Protein AF-K7FTN6-F1 (afdb_monomer)

Mean predicted aligned error: 16.97 Å

pLDDT: mean 81.21, std 19.62, range [30.03, 98.0]

Solvent-accessible surface area (backbone atoms only — not comparable to full-atom values): 15792 Å² total; per-residue (Å²): 89,36,35,39,34,26,47,77,87,42,70,38,37,37,36,44,89,92,43,77,47,66,68,69,77,50,84,40,59,47,66,49,99,87,64,50,80,41,73,50,84,81,49,66,83,73,34,46,49,34,36,40,39,33,22,42,83,89,67,49,80,74,47,75,52,79,46,80,47,78,65,68,76,78,68,50,77,52,46,80,50,74,50,76,48,96,59,38,38,40,41,35,38,39,31,65,41,83,64,85,60,52,65,49,50,25,44,81,92,36,76,43,83,75,72,59,64,48,75,56,97,43,31,42,34,37,73,42,75,51,67,74,75,78,67,72,40,50,34,37,34,39,34,35,46,96,80,40,73,40,73,40,76,47,77,47,73,65,80,73,78,51,63,64,54,50,54,51,51,53,51,52,54,51,50,52,53,51,50,54,51,52,51,52,50,51,53,48,53,53,50,49,60,48,48,55,51,48,52,52,57,48,50,54,49,50,54,53,52,52,55,52,50,59,59,57,73,74,61,87,80,87,86,85,85,89,88,85,86,93,85,90,85,90,81,92,83,88,89,87,85,88,82,88,90,92,89,84,89,89,87,89,87,91,86,135

InterPro domains:
  IPR007110 Immunoglobulin-like domain [PS50835] (1-68)
  IPR013098 Immunoglobulin I-set [PF07679] (2-63)
  IPR013783 Immunoglobulin-like fold [G3DSA:2.60.40.10] (1-72)
  IPR013783 Immunoglobulin-like fold [G3DSA:2.60.40.10] (73-160)
  IPR015631 CD2/SLAM family receptor [PTHR12080] (1-209)
  IPR015632 T-cell surface antigen CD2 [PR01870] (29-41)
  IPR015632 T-cell surface antigen CD2 [PR01870] (42-59)
  IPR015632 T-cell surface antigen CD2 [PR01870] (59-73)
  IPR036179 Immunoglobulin-like domain superfamily [SSF48726] (2-73)
  IPR036179 Immunoglobulin-like domain superfamily [SSF48726] (74-160)

Nearest PDB structures (foldseek):
  1hnf-assembly1_A  TM=7.839E-01  e=2.402E-09  Homo sapiens
  6pv9-assembly1_A  TM=4.498E-01  e=1.679E-06  Homo sapiens
  6anp-assembly2_B  TM=3.745E-01  e=9.109E-05  Homo sapiens
  2z93-assembly2_C  TM=3.563E-01  e=2.608E-03  Mus musculus
  3s8w-assembly3_C  TM=4.522E-01  e=2.681E-01  Homo sapiens

Organism: Pelodiscus sinensis (NCBI:txid13735)

Foldseek 3Di:
DKKFKDFPNHTQWIDDPQDIDGPVPPPQWDADSVGDIGGHPDDQVPFGKMKMWDADPVRHTPDIDIDGDGDADDFFAKDWDWDDDQFKIKIKIKGQAPDDKDKFKDWPNHTAPPRDWDDDPRMTMDIDMDGRDDDQIKMKMWIDDPPDIHIDIDGDDDPNPCVVVVVVVCVVVVVVVVVVVVVVVVVVVVVVVVVVVVVVVVVVVVVVVVVVVVVVVPDDDDDDDDDDDDDDDDDDDDDDDDYDDDDDDDDDDDDD

Radius of gyration: 54.04 Å; Cα contacts (8 Å, |Δi|>4): 355; chains: 1; bounding box: 97×50×165 Å

Structure (mmCIF, N/CA/C/O backbone):
data_AF-K7FTN6-F1
#
_entry.id   AF-K7FTN6-F1
#
loop_
_atom_site.group_PDB
_atom_site.id
_atom_site.type_symbol
_atom_site.label_atom_id
_atom_site.label_alt_id
_atom_site.label_comp_id
_atom_site.label_asym_id
_atom_site.label_entity_id
_atom_site.label_seq_id
_atom_site.pdbx_PDB_ins_code
_atom_site.Cartn_x
_atom_site.Cartn_y
_atom_site.Cartn_z
_atom_site.occupancy
_atom_site.B_iso_or_equiv
_atom_site.auth_seq_id
_atom_site.auth_comp_id
_atom_site.auth_asym_id
_atom_site.auth_atom_id
_atom_site.pdbx_PDB_model_num
ATOM 1 N N . ASP A 1 1 ? -13.271 -6.752 39.300 1.00 89.00 1 ASP A N 1
ATOM 2 C CA . ASP A 1 1 ? -13.328 -5.632 38.338 1.00 89.00 1 ASP A CA 1
ATOM 3 C C . ASP A 1 1 ? -14.429 -5.881 37.307 1.00 89.00 1 ASP A C 1
ATOM 5 O O . ASP A 1 1 ? -14.791 -7.030 37.072 1.00 89.00 1 ASP A O 1
ATOM 9 N N . GLU A 1 2 ? -14.999 -4.814 36.749 1.00 96.06 2 GLU A N 1
ATOM 10 C CA . GLU A 1 2 ? -16.005 -4.832 35.674 1.00 96.06 2 GLU A CA 1
ATOM 11 C C . GLU A 1 2 ? -15.449 -4.055 34.474 1.00 96.06 2 GLU A C 1
ATOM 13 O O . GLU A 1 2 ? -14.964 -2.936 34.634 1.00 96.06 2 GLU A O 1
ATOM 18 N N . ILE A 1 3 ? -15.517 -4.631 33.275 1.00 97.56 3 ILE A N 1
ATOM 19 C CA . ILE A 1 3 ? -15.012 -4.027 32.036 1.00 97.56 3 ILE A CA 1
ATOM 20 C C . ILE A 1 3 ? -16.192 -3.794 31.099 1.00 97.56 3 ILE A C 1
ATOM 22 O O . ILE A 1 3 ? -17.007 -4.691 30.891 1.00 97.56 3 ILE A O 1
ATOM 26 N N . ARG A 1 4 ? -16.290 -2.594 30.527 1.00 97.31 4 ARG A N 1
ATOM 27 C CA . ARG A 1 4 ? -17.326 -2.216 29.560 1.00 97.31 4 ARG A CA 1
ATOM 28 C C . ARG A 1 4 ? -16.681 -1.665 28.304 1.00 97.31 4 ARG A C 1
ATOM 30 O O . ARG A 1 4 ? -15.848 -0.766 28.391 1.00 97.31 4 ARG A O 1
ATOM 37 N N . TRP A 1 5 ? -17.109 -2.166 27.154 1.00 97.62 5 TRP A N 1
ATOM 38 C CA . TRP A 1 5 ? -16.790 -1.586 25.857 1.00 97.62 5 TRP A CA 1
ATOM 39 C C . TRP A 1 5 ? -18.003 -0.882 25.275 1.00 97.62 5 TRP A C 1
ATOM 41 O O . TRP A 1 5 ? -19.130 -1.374 25.353 1.00 97.62 5 TRP A O 1
ATOM 51 N N . TYR A 1 6 ? -17.730 0.254 24.653 1.00 96.31 6 TYR A N 1
ATOM 52 C CA . TYR A 1 6 ? -18.691 1.121 24.001 1.00 96.31 6 TYR A CA 1
ATOM 53 C C . TYR A 1 6 ? -18.292 1.317 22.537 1.00 96.31 6 TYR A C 1
ATOM 55 O O . TYR A 1 6 ? -17.097 1.417 22.247 1.00 96.31 6 TYR A O 1
ATOM 63 N N . LYS A 1 7 ? -19.281 1.447 21.652 1.00 94.56 7 LYS A N 1
ATOM 64 C CA . LYS A 1 7 ? -19.145 2.025 20.308 1.00 94.56 7 LYS A CA 1
ATOM 65 C C . LYS A 1 7 ? -20.142 3.172 20.209 1.00 94.56 7 LYS A C 1
ATOM 67 O O . LYS A 1 7 ? -21.300 2.983 20.567 1.00 94.56 7 LYS A O 1
ATOM 72 N N . ASP A 1 8 ? -19.690 4.350 19.789 1.00 90.00 8 ASP A N 1
ATOM 73 C CA . ASP A 1 8 ? -20.546 5.523 19.555 1.00 90.00 8 ASP A CA 1
ATOM 74 C C . ASP A 1 8 ? -21.489 5.825 20.755 1.00 90.00 8 ASP A C 1
ATOM 76 O O . ASP A 1 8 ? -22.678 6.090 20.614 1.00 90.00 8 ASP A O 1
ATOM 80 N N . ASN A 1 9 ? -20.926 5.753 21.973 1.00 89.31 9 ASN A N 1
ATOM 81 C CA . ASN A 1 9 ? -21.575 5.869 23.295 1.00 89.31 9 ASN A CA 1
ATOM 82 C C . ASN A 1 9 ? -22.553 4.749 23.717 1.00 89.31 9 ASN A C 1
ATOM 84 O O . ASN A 1 9 ? -22.941 4.714 24.887 1.00 89.31 9 ASN A O 1
ATOM 88 N N . SER A 1 10 ? -22.895 3.788 22.859 1.00 92.75 10 SER A N 1
ATOM 89 C CA . SER A 1 10 ? -23.668 2.596 23.242 1.00 92.75 10 SER A CA 1
ATOM 90 C C . SER A 1 10 ? -22.765 1.507 23.828 1.00 92.75 10 SER A C 1
ATOM 92 O O . SER A 1 10 ? -21.723 1.201 23.253 1.00 92.75 10 SER A O 1
ATOM 94 N N . VAL A 1 11 ? -23.156 0.885 24.952 1.00 94.88 11 VAL A N 1
ATOM 95 C CA . VAL A 1 11 ? -22.462 -0.311 25.475 1.00 94.88 11 VAL A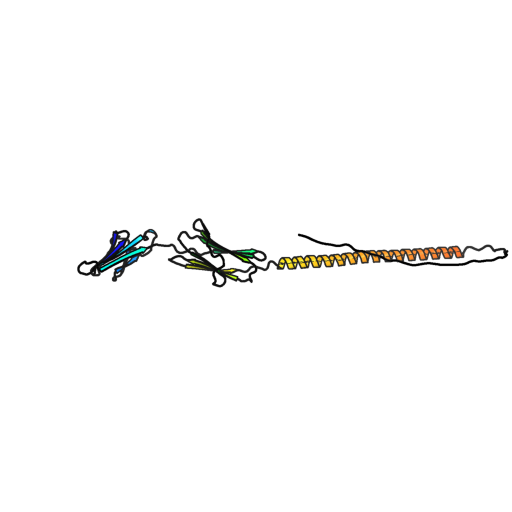 CA 1
ATOM 96 C C . VAL A 1 11 ? -22.659 -1.458 24.488 1.00 94.88 11 VAL A C 1
ATOM 98 O O . VAL A 1 11 ? -23.795 -1.828 24.205 1.00 94.88 11 VAL A O 1
ATOM 101 N N . ILE A 1 12 ? -21.564 -2.046 24.009 1.00 95.31 12 ILE A N 1
ATOM 102 C CA . ILE A 1 12 ? -21.602 -3.195 23.093 1.00 95.31 12 ILE A CA 1
ATOM 103 C C . ILE A 1 12 ? -21.327 -4.519 23.809 1.00 95.31 12 ILE A C 1
ATOM 105 O O . ILE A 1 12 ? -21.976 -5.524 23.526 1.00 95.31 12 ILE A O 1
ATOM 109 N N . MET A 1 13 ? -20.399 -4.512 24.769 1.00 96.00 13 MET A N 1
ATOM 110 C CA . MET A 1 13 ? -19.924 -5.699 25.480 1.00 96.00 13 MET A CA 1
ATOM 111 C C . MET A 1 13 ? -19.585 -5.352 26.930 1.00 96.00 13 MET A C 1
ATOM 113 O O . MET A 1 13 ? -19.079 -4.263 27.216 1.00 96.00 13 MET A O 1
ATOM 117 N N . LYS A 1 14 ? -19.796 -6.302 27.841 1.00 96.44 14 LYS A N 1
ATOM 118 C CA . LYS A 1 14 ? -19.417 -6.198 29.253 1.00 96.44 14 LYS A CA 1
ATOM 119 C C . LYS A 1 14 ? -18.838 -7.512 29.760 1.00 96.44 14 LYS A C 1
ATOM 121 O O . LYS A 1 14 ? -19.375 -8.565 29.444 1.00 96.44 14 LYS A O 1
ATOM 126 N N . LEU A 1 15 ? -17.818 -7.420 30.604 1.00 96.81 15 LEU A N 1
ATOM 127 C CA . LEU A 1 15 ? -17.302 -8.508 31.430 1.00 96.81 15 LEU A CA 1
ATOM 128 C C . LEU A 1 15 ? -17.479 -8.129 32.904 1.00 96.81 15 LEU A C 1
ATOM 130 O O . LEU A 1 15 ? -17.024 -7.065 33.332 1.00 96.81 15 LEU A O 1
ATOM 134 N N . LYS A 1 16 ? -18.135 -8.984 33.689 1.00 95.44 16 LYS A N 1
ATOM 135 C CA . LYS A 1 16 ? -18.262 -8.846 35.147 1.00 95.44 16 LYS A CA 1
ATOM 136 C C . LYS A 1 16 ? -18.284 -10.234 35.770 1.00 95.44 16 LYS A C 1
ATOM 138 O O . LYS A 1 16 ? -19.000 -11.086 35.279 1.00 95.44 16 LYS A O 1
ATOM 143 N N . ASN A 1 17 ? -17.541 -10.450 36.856 1.00 91.50 17 ASN A N 1
ATOM 144 C CA . ASN A 1 17 ? -17.529 -11.727 37.586 1.00 91.50 17 ASN A CA 1
ATOM 145 C C . ASN A 1 17 ? -17.255 -12.957 36.688 1.00 91.50 17 ASN A C 1
ATOM 147 O O . ASN A 1 17 ? -17.821 -14.015 36.921 1.00 91.50 17 ASN A O 1
ATOM 151 N N . ASN A 1 18 ? -16.383 -12.816 35.679 1.00 90.44 18 ASN A N 1
ATOM 152 C CA . ASN A 1 18 ? -16.071 -13.848 34.671 1.00 90.44 18 ASN A CA 1
ATOM 153 C C . ASN A 1 18 ? -17.196 -14.126 33.636 1.00 90.44 18 ASN A C 1
ATOM 155 O O . ASN A 1 18 ? -16.975 -14.885 32.690 1.00 90.44 18 ASN A O 1
ATOM 159 N N . ASP A 1 19 ? -18.351 -13.459 33.759 1.00 94.31 19 ASP A N 1
ATOM 160 C CA . ASP A 1 19 ? -19.469 -13.508 32.811 1.00 94.31 19 ASP A CA 1
ATOM 161 C C . ASP A 1 19 ? -19.349 -12.419 31.737 1.00 94.31 19 ASP A C 1
ATOM 163 O O . ASP A 1 19 ? -19.142 -11.236 32.036 1.00 94.31 19 ASP A O 1
ATOM 167 N N . ILE A 1 20 ? -19.536 -12.813 30.476 1.00 95.38 20 ILE A N 1
ATOM 168 C CA . ILE A 1 20 ? -19.485 -11.929 29.306 1.00 95.38 20 ILE A CA 1
ATOM 169 C C . ILE A 1 20 ? -20.903 -11.705 28.773 1.00 95.38 20 ILE A C 1
ATOM 171 O O . ILE A 1 20 ? -21.619 -12.647 28.451 1.00 95.38 20 ILE A O 1
ATOM 175 N N . THR A 1 21 ? -21.306 -10.443 28.637 1.00 94.56 21 THR A N 1
ATOM 176 C CA . THR A 1 21 ? -22.595 -10.027 28.065 1.00 94.56 21 THR A CA 1
ATOM 177 C C . THR A 1 21 ? -22.371 -9.266 26.758 1.00 94.56 21 THR A C 1
ATOM 179 O O . THR A 1 21 ? -21.713 -8.224 26.761 1.00 94.56 21 THR A O 1
ATOM 182 N N . ASN A 1 22 ? -22.952 -9.752 25.656 1.00 93.19 22 ASN A N 1
ATOM 183 C CA . ASN A 1 22 ? -23.038 -9.041 24.374 1.00 93.19 22 ASN A CA 1
ATOM 184 C C . ASN A 1 22 ? -24.399 -8.334 24.279 1.00 93.19 22 ASN A C 1
ATOM 186 O O . ASN A 1 22 ? -25.441 -8.988 24.236 1.00 93.19 22 ASN A O 1
ATOM 190 N N . TYR A 1 23 ? -24.392 -7.000 24.255 1.00 90.06 23 TYR A N 1
ATOM 191 C CA . TYR A 1 23 ? -25.612 -6.185 24.200 1.00 90.06 23 TYR A CA 1
ATOM 192 C C . TYR A 1 23 ? -26.131 -5.980 22.776 1.00 90.06 23 TYR A C 1
ATOM 194 O O . TYR A 1 23 ? -27.334 -5.822 22.580 1.00 90.06 23 TYR A O 1
ATOM 202 N N . MET A 1 24 ? -25.245 -6.018 21.777 1.00 84.62 24 MET A N 1
ATOM 203 C CA . MET A 1 24 ? -25.612 -5.797 20.375 1.00 84.62 24 MET A CA 1
ATOM 204 C C . MET A 1 24 ? -26.288 -7.011 19.734 1.00 84.62 24 MET A C 1
ATOM 206 O O . MET A 1 24 ? -26.878 -6.874 18.666 1.00 84.62 24 MET A O 1
ATOM 210 N N . LYS A 1 25 ? -26.137 -8.208 20.322 1.00 76.50 25 LYS A N 1
ATOM 211 C CA . LYS A 1 25 ? -26.511 -9.508 19.726 1.00 76.50 25 LYS A CA 1
ATOM 212 C C . LYS A 1 25 ? -25.909 -9.752 18.326 1.00 76.50 25 LYS A C 1
ATOM 214 O O . LYS A 1 25 ? -26.334 -10.657 17.617 1.00 76.50 25 LYS A O 1
ATOM 219 N N . LYS A 1 26 ? -24.896 -8.970 17.934 1.00 74.75 26 LYS A N 1
ATOM 220 C CA . LYS A 1 26 ? -24.122 -9.147 16.700 1.00 74.75 26 LYS A CA 1
ATOM 221 C C . LYS A 1 26 ? -23.036 -10.182 16.988 1.00 74.75 26 LYS A C 1
ATOM 223 O O . LYS A 1 26 ? -22.132 -9.896 17.772 1.00 74.75 26 LYS A O 1
ATOM 228 N N . GLU A 1 27 ? -23.109 -11.346 16.340 1.00 78.31 27 GLU A N 1
ATOM 229 C CA . GLU A 1 27 ? -22.147 -12.458 16.495 1.00 78.31 27 GLU A CA 1
ATOM 230 C C . GLU A 1 27 ? -20.690 -12.054 16.211 1.00 78.31 27 GLU A C 1
ATOM 232 O O . GLU A 1 27 ? -19.757 -12.667 16.722 1.00 78.31 27 GLU A O 1
ATOM 237 N N . ALA A 1 28 ? -20.483 -10.992 15.424 1.00 84.00 28 ALA A N 1
ATOM 238 C CA . ALA A 1 28 ? -19.165 -10.419 15.170 1.00 84.00 28 ALA A CA 1
ATOM 239 C C . ALA A 1 28 ? -18.449 -9.964 16.456 1.00 84.00 28 ALA A C 1
ATOM 241 O O . ALA A 1 28 ? -17.227 -10.094 16.545 1.00 84.00 28 ALA A O 1
ATOM 242 N N . TYR A 1 29 ? -19.183 -9.435 17.444 1.00 90.94 29 TYR A N 1
ATOM 243 C CA . TYR A 1 29 ? -18.597 -8.963 18.698 1.00 90.94 29 TYR A CA 1
ATOM 244 C C . TYR A 1 29 ? -18.408 -10.112 19.688 1.00 90.94 29 TYR A C 1
ATOM 246 O O . TYR A 1 29 ? -19.367 -10.718 20.166 1.00 90.94 29 TYR A O 1
ATOM 254 N N . ASN A 1 30 ? -17.149 -10.350 20.043 1.00 92.12 30 ASN A N 1
ATOM 255 C CA . ASN A 1 30 ? -16.744 -11.272 21.092 1.00 92.12 30 ASN A CA 1
ATOM 256 C C . ASN A 1 30 ? -15.789 -10.566 22.072 1.00 92.12 30 ASN A C 1
ATOM 258 O O . ASN A 1 30 ? -15.323 -9.451 21.829 1.00 92.12 30 ASN A O 1
ATOM 262 N N . MET A 1 31 ? -15.514 -11.193 23.209 1.00 94.31 31 MET A N 1
ATOM 263 C CA . MET A 1 31 ? -14.607 -10.688 24.230 1.00 94.31 31 MET A CA 1
ATOM 264 C C . MET A 1 31 ? -13.856 -11.856 24.858 1.00 94.31 31 MET A C 1
ATOM 266 O O . MET A 1 31 ? -14.447 -12.887 25.157 1.00 94.31 31 MET A O 1
ATOM 270 N N . SER A 1 32 ? -12.555 -11.707 25.075 1.00 94.88 32 SER A N 1
ATOM 271 C CA . SER A 1 32 ? -11.783 -12.681 25.851 1.00 94.88 32 SER A CA 1
ATOM 272 C C . SER A 1 32 ? -11.928 -12.432 27.356 1.00 94.88 32 SER A C 1
ATOM 274 O O . SER A 1 32 ? -12.209 -11.316 27.785 1.00 94.88 32 SER A O 1
ATOM 276 N N . GLN A 1 33 ? -11.663 -13.452 28.180 1.00 94.12 33 GLN A N 1
ATOM 277 C CA . GLN A 1 33 ? -11.759 -13.375 29.652 1.00 94.12 33 GLN A CA 1
ATOM 278 C C . GLN A 1 33 ? -10.862 -12.302 30.313 1.00 94.12 33 GLN A C 1
ATOM 280 O O . GLN A 1 33 ? -11.050 -11.962 31.474 1.00 94.12 33 GLN A O 1
ATOM 285 N N . ASN A 1 34 ? -9.904 -11.720 29.584 1.00 93.56 34 ASN A N 1
ATOM 286 C CA . ASN A 1 34 ? -9.115 -10.564 30.033 1.00 93.56 34 ASN A CA 1
ATOM 287 C C . ASN A 1 34 ? -9.739 -9.193 29.676 1.00 93.56 34 ASN A C 1
ATOM 289 O O . ASN A 1 34 ? -9.118 -8.161 29.921 1.00 93.56 34 ASN A O 1
ATOM 293 N N . GLY A 1 35 ? -10.935 -9.162 29.080 1.00 93.88 35 GLY A N 1
ATOM 294 C CA . GLY A 1 35 ? -11.657 -7.943 28.706 1.00 93.88 35 GLY A CA 1
ATOM 295 C C . GLY A 1 35 ? -11.293 -7.333 27.349 1.00 93.88 35 GLY A C 1
ATOM 296 O O . GLY A 1 35 ? -11.789 -6.249 27.033 1.00 93.88 35 GLY A O 1
ATOM 297 N N . THR A 1 36 ? -10.453 -7.979 26.532 1.00 95.62 36 THR A N 1
ATOM 298 C CA . THR A 1 36 ? -10.153 -7.500 25.171 1.00 95.62 36 THR A CA 1
ATOM 299 C C . THR A 1 36 ? -11.348 -7.726 24.245 1.00 95.62 36 THR A C 1
ATOM 301 O O . THR A 1 36 ? -11.828 -8.851 24.108 1.00 95.62 36 THR A O 1
ATOM 304 N N . LEU A 1 37 ? -11.810 -6.662 23.582 1.00 95.62 37 LEU A N 1
ATOM 305 C CA . LEU A 1 37 ? -12.822 -6.734 22.526 1.00 95.62 37 LEU A CA 1
ATOM 306 C C . LEU A 1 37 ? -12.237 -7.387 21.265 1.00 95.62 37 LEU A C 1
ATOM 308 O O . LEU A 1 37 ? -11.150 -7.026 20.818 1.00 95.62 37 LEU A O 1
ATOM 312 N N . GLN A 1 38 ? -12.989 -8.307 20.670 1.00 94.50 38 GLN A N 1
ATOM 313 C CA . GLN A 1 38 ? -12.679 -8.954 19.400 1.00 94.50 38 GLN A CA 1
ATOM 314 C C . GLN A 1 38 ? -13.832 -8.704 18.424 1.00 94.50 38 GLN A C 1
ATOM 316 O O . GLN A 1 38 ? -14.996 -8.881 18.782 1.00 94.50 38 GLN A O 1
ATOM 321 N N . ILE A 1 39 ? -13.513 -8.305 17.191 1.00 93.75 39 ILE A N 1
ATOM 322 C CA . ILE A 1 39 ? -14.502 -8.073 16.132 1.00 93.75 39 ILE A CA 1
ATOM 323 C C . ILE A 1 39 ? -14.175 -9.016 14.972 1.00 93.75 39 ILE A C 1
ATOM 325 O O . ILE A 1 39 ? -13.161 -8.861 14.294 1.00 93.75 39 ILE A O 1
ATOM 329 N N . HIS A 1 40 ? -15.011 -10.030 14.778 1.00 91.31 40 HIS A N 1
ATOM 330 C CA . HIS A 1 40 ? -14.863 -11.029 13.724 1.00 91.31 40 HIS A CA 1
ATOM 331 C C . HIS A 1 40 ? -15.525 -10.541 12.434 1.00 91.31 40 HIS A C 1
ATOM 333 O O . HIS A 1 40 ? -16.623 -9.997 12.484 1.00 91.31 40 HIS A O 1
ATOM 339 N N . ARG A 1 41 ? -14.894 -10.804 11.278 1.00 90.00 41 ARG A N 1
ATOM 340 C CA . ARG A 1 41 ? -15.398 -10.412 9.944 1.00 90.00 41 ARG A CA 1
ATOM 341 C C . ARG A 1 41 ? -15.718 -8.907 9.861 1.00 90.00 41 ARG A C 1
ATOM 343 O O . ARG A 1 41 ? -16.858 -8.525 9.622 1.00 90.00 41 ARG A O 1
ATOM 350 N N . LEU A 1 42 ? -14.693 -8.081 10.087 1.00 90.88 42 LEU A N 1
ATOM 351 C CA . LEU A 1 42 ? -14.771 -6.617 10.026 1.00 90.88 42 LEU A CA 1
ATOM 352 C C . LEU A 1 42 ? -15.438 -6.124 8.733 1.00 90.88 42 LEU A C 1
ATOM 354 O O . LEU A 1 42 ? -15.047 -6.534 7.639 1.00 90.88 42 LEU A O 1
ATOM 358 N N . VAL A 1 43 ? -16.391 -5.202 8.873 1.00 91.44 43 VAL A N 1
ATOM 359 C CA . VAL A 1 43 ? -17.018 -4.461 7.764 1.00 91.44 43 VAL A CA 1
ATOM 360 C C . VAL A 1 43 ? -16.800 -2.952 7.927 1.00 91.44 43 VAL A C 1
ATOM 362 O O . VAL A 1 43 ? -16.395 -2.495 8.997 1.00 91.44 43 VAL A O 1
ATOM 365 N N . LYS A 1 44 ? -17.045 -2.147 6.881 1.00 90.88 44 LYS A N 1
ATOM 366 C CA . LYS A 1 44 ? -16.790 -0.691 6.918 1.00 90.88 44 LYS A CA 1
ATOM 367 C C . LYS A 1 44 ? -17.537 0.001 8.066 1.00 90.88 44 LYS A C 1
ATOM 369 O O . LYS A 1 44 ? -16.981 0.899 8.698 1.00 90.88 44 LYS A O 1
ATOM 374 N N . GLU A 1 45 ? -18.742 -0.467 8.382 1.00 90.81 45 GLU A N 1
ATOM 375 C CA . GLU A 1 45 ? -19.645 0.039 9.426 1.00 90.81 45 GLU A CA 1
ATOM 376 C C . GLU A 1 45 ? -19.137 -0.230 10.855 1.00 90.81 45 GLU A C 1
ATOM 378 O O . GLU A 1 45 ? -19.603 0.397 11.812 1.00 90.81 45 GLU A O 1
ATOM 383 N N . ASP A 1 46 ? -18.160 -1.132 11.022 1.00 92.06 46 ASP A N 1
ATOM 384 C CA . ASP A 1 46 ? -17.474 -1.328 12.302 1.00 92.06 46 ASP A CA 1
ATOM 385 C C . ASP A 1 46 ? -16.473 -0.202 12.602 1.00 92.06 46 ASP A C 1
ATOM 387 O O . ASP A 1 46 ? -16.030 -0.094 13.747 1.00 92.06 46 ASP A O 1
ATOM 391 N N . SER A 1 47 ? -16.159 0.670 11.634 1.00 93.94 47 SER A N 1
ATOM 392 C CA . SER A 1 47 ? -15.417 1.914 11.884 1.00 93.94 47 SER A CA 1
ATOM 393 C C . SER A 1 47 ? -16.172 2.818 12.870 1.00 93.94 47 SER A C 1
ATOM 395 O O . SER A 1 47 ? -17.405 2.795 12.948 1.00 93.94 47 SER A O 1
ATOM 397 N N . GLY A 1 48 ? -15.442 3.635 13.630 1.00 95.12 48 GLY A N 1
ATOM 398 C CA . GLY A 1 48 ? -16.032 4.589 14.572 1.00 95.12 48 GLY A CA 1
ATOM 399 C C . GLY A 1 48 ? -15.243 4.757 15.864 1.00 95.12 48 GLY A C 1
ATOM 400 O O . GLY A 1 48 ? -14.083 4.347 15.976 1.00 95.12 48 GLY A O 1
ATOM 401 N N . ASN A 1 49 ? -15.887 5.380 16.851 1.00 97.12 49 ASN A N 1
ATOM 402 C CA . ASN A 1 49 ? -15.271 5.676 18.137 1.00 97.12 49 ASN A CA 1
ATOM 403 C C . ASN A 1 49 ? -15.599 4.576 19.146 1.00 97.12 49 ASN A C 1
ATOM 405 O O . ASN A 1 49 ? -16.752 4.400 19.546 1.00 97.12 49 ASN A O 1
ATOM 409 N N . TYR A 1 50 ? -14.566 3.862 19.584 1.00 97.44 50 TYR A N 1
ATOM 410 C CA . TYR A 1 50 ? -14.658 2.853 20.629 1.00 97.44 50 TYR A CA 1
ATOM 411 C C . TYR A 1 50 ? -14.089 3.385 21.936 1.00 97.44 50 TYR A C 1
ATOM 413 O O . TYR A 1 50 ? -13.107 4.128 21.957 1.00 97.44 50 TYR A O 1
ATOM 421 N N . LYS A 1 51 ? -14.674 2.954 23.048 1.00 97.88 51 LYS A N 1
ATOM 422 C CA . LYS A 1 51 ? -14.205 3.307 24.386 1.00 97.88 51 LYS A CA 1
ATOM 423 C C . LYS A 1 51 ? -14.258 2.095 25.296 1.00 97.88 51 LYS A C 1
ATOM 425 O O . LYS A 1 51 ? -15.259 1.386 25.305 1.00 97.88 51 LYS A O 1
ATOM 430 N N . VAL A 1 52 ? -13.210 1.883 26.082 1.00 97.81 52 VAL A N 1
ATOM 431 C CA . VAL A 1 52 ? -13.208 0.916 27.184 1.00 97.81 52 VAL A CA 1
ATOM 432 C C . VAL A 1 52 ? -13.204 1.660 28.512 1.00 97.81 52 VAL A C 1
ATOM 434 O O . VAL A 1 52 ? -12.483 2.643 28.675 1.00 97.81 52 VAL A O 1
ATOM 437 N N . GLN A 1 53 ? -14.003 1.182 29.459 1.00 97.81 53 GLN A N 1
ATOM 438 C CA . GLN A 1 53 ? -14.000 1.617 30.852 1.00 97.81 53 GLN A CA 1
ATOM 439 C C . GLN A 1 53 ? -13.812 0.395 31.752 1.00 97.81 53 GLN A C 1
ATOM 441 O O . GLN A 1 53 ? -14.486 -0.622 31.577 1.00 97.81 53 GLN A O 1
ATOM 446 N N . VAL A 1 54 ? -12.899 0.498 32.715 1.00 97.44 54 VAL A N 1
ATOM 447 C CA . VAL A 1 54 ? -12.608 -0.539 33.711 1.00 97.44 54 VAL A CA 1
ATOM 448 C C . VAL A 1 54 ? -12.920 0.009 35.094 1.00 97.44 54 VAL A C 1
ATOM 450 O O . VAL A 1 54 ? -12.394 1.050 35.486 1.00 97.44 54 VAL A O 1
ATOM 453 N N . TYR A 1 55 ? -13.744 -0.714 35.839 1.00 97.12 55 TYR A N 1
ATOM 454 C CA . TYR A 1 55 ? -14.178 -0.390 37.192 1.00 97.12 55 TYR A CA 1
ATOM 455 C C . TYR A 1 55 ? -13.623 -1.415 38.185 1.00 97.12 55 TYR A C 1
ATOM 457 O O . TYR A 1 55 ? -13.563 -2.607 37.877 1.00 97.12 55 TYR A O 1
ATOM 465 N N . ASN A 1 56 ? -13.232 -0.973 39.380 1.00 94.88 56 ASN A N 1
ATOM 466 C CA . ASN A 1 56 ? -12.832 -1.882 40.456 1.00 94.88 56 ASN A CA 1
ATOM 467 C C . ASN A 1 56 ? -14.054 -2.595 41.081 1.00 94.88 56 ASN A C 1
ATOM 469 O O . ASN A 1 56 ? -15.199 -2.381 40.676 1.00 94.88 56 ASN A O 1
ATOM 473 N N . VAL A 1 57 ? -13.820 -3.459 42.072 1.00 93.19 57 VAL A N 1
ATOM 474 C CA . VAL A 1 57 ? -14.890 -4.181 42.793 1.00 93.19 57 VAL A CA 1
ATOM 475 C C . VAL A 1 57 ? -15.858 -3.267 43.561 1.00 93.19 57 VAL A C 1
ATOM 477 O O . VAL A 1 57 ? -17.020 -3.627 43.713 1.00 93.19 57 VAL A O 1
ATOM 480 N N . GLU A 1 58 ? -15.424 -2.070 43.963 1.00 94.94 58 GLU A N 1
ATOM 481 C CA . GLU A 1 58 ? -16.259 -1.039 44.608 1.00 94.94 58 GLU A CA 1
ATOM 482 C C . GLU A 1 58 ? -17.119 -0.247 43.598 1.00 94.94 58 GLU A C 1
ATOM 484 O O . GLU A 1 58 ? -17.905 0.612 43.986 1.00 94.94 58 GLU A O 1
ATOM 489 N N . GLY A 1 59 ? -16.961 -0.490 42.290 1.00 93.88 59 GLY A N 1
ATOM 490 C CA . GLY A 1 59 ? -17.646 0.253 41.228 1.00 93.88 59 GLY A CA 1
ATOM 491 C C . GLY A 1 59 ? -16.995 1.591 40.852 1.00 93.88 59 GLY A C 1
ATOM 492 O O . GLY A 1 59 ? -17.552 2.330 40.040 1.00 93.88 59 GLY A O 1
ATOM 493 N N . LYS A 1 60 ? -15.807 1.908 41.380 1.00 97.19 60 LYS A N 1
ATOM 494 C CA . LYS A 1 60 ? -15.034 3.109 41.031 1.00 97.19 60 LYS A CA 1
ATOM 495 C C . LYS A 1 60 ? -14.309 2.920 39.697 1.00 97.19 60 LYS A C 1
ATOM 497 O O . LYS A 1 60 ? -13.659 1.898 39.474 1.00 97.19 60 LYS A O 1
ATOM 502 N N . LEU A 1 61 ? -14.384 3.921 38.816 1.00 97.62 61 LEU A N 1
ATOM 503 C CA . LEU A 1 61 ? -13.650 3.930 37.547 1.00 97.62 61 LEU A CA 1
ATOM 504 C C . LEU A 1 61 ? -12.134 3.948 37.816 1.00 97.62 61 LEU A C 1
ATOM 506 O O . LEU A 1 61 ? -11.624 4.836 38.497 1.00 97.62 61 LEU A O 1
ATOM 510 N N . LYS A 1 62 ? -11.430 2.954 37.273 1.00 96.94 62 LYS A N 1
ATOM 511 C CA . LYS A 1 62 ? -9.985 2.724 37.413 1.00 96.94 62 LYS A CA 1
ATOM 512 C C . LYS A 1 62 ? -9.217 3.111 36.150 1.00 96.94 62 LYS A C 1
ATOM 514 O O . LYS A 1 62 ? -8.081 3.562 36.243 1.00 96.94 62 LYS A O 1
ATOM 519 N N . MET A 1 63 ? -9.821 2.929 34.975 1.00 96.38 63 MET A N 1
ATOM 520 C CA . MET A 1 63 ? -9.238 3.303 33.685 1.00 96.38 63 MET A CA 1
ATOM 521 C C . MET A 1 63 ? -10.340 3.583 32.660 1.00 96.38 63 MET A C 1
ATOM 523 O O . MET A 1 63 ? -11.339 2.869 32.611 1.00 96.38 63 MET A O 1
ATOM 527 N N . GLU A 1 64 ? -10.126 4.594 31.823 1.00 97.44 64 GLU A N 1
ATOM 528 C CA . GLU A 1 64 ? -10.855 4.813 30.576 1.00 97.44 64 GLU A CA 1
ATOM 529 C C . GLU A 1 64 ? -9.838 4.951 29.435 1.00 97.44 64 GLU A C 1
ATOM 531 O O 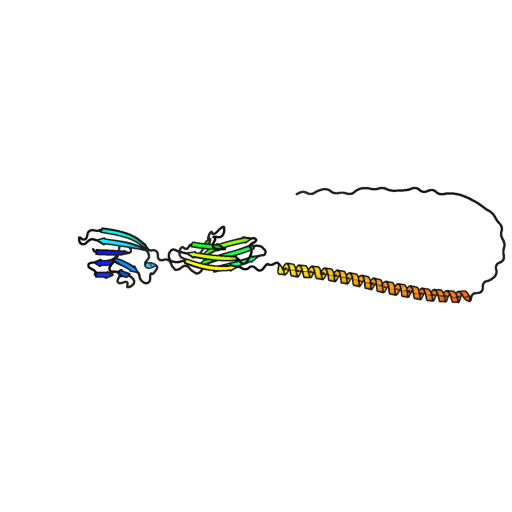. GLU A 1 64 ? -8.798 5.592 29.606 1.00 97.44 64 GLU A O 1
ATOM 536 N N . LYS A 1 65 ? -10.124 4.364 28.268 1.00 97.81 65 LYS A N 1
ATOM 537 C CA . LYS A 1 65 ? -9.326 4.580 27.055 1.00 97.81 65 LYS A CA 1
ATOM 538 C C . LYS A 1 65 ? -10.207 4.629 25.813 1.00 97.81 65 LYS A C 1
ATOM 540 O O . LYS A 1 65 ? -11.078 3.782 25.624 1.00 97.81 65 LYS A O 1
ATOM 545 N N . ASN A 1 66 ? -9.944 5.620 24.969 1.00 97.44 66 ASN A N 1
ATOM 546 C CA . ASN A 1 66 ? -10.640 5.857 23.709 1.00 97.44 66 ASN A CA 1
ATOM 547 C C . ASN A 1 66 ? -9.788 5.358 22.530 1.00 97.44 66 ASN A C 1
ATOM 549 O O . ASN A 1 66 ? -8.559 5.442 22.564 1.00 97.44 66 ASN A O 1
ATOM 553 N N . PHE A 1 67 ? -10.450 4.849 21.495 1.00 96.56 67 PHE A N 1
ATOM 554 C CA . PHE A 1 67 ? -9.859 4.329 20.266 1.00 96.56 67 PHE A CA 1
ATOM 555 C C . PHE A 1 67 ? -10.683 4.817 19.073 1.00 96.56 67 PHE A C 1
ATOM 557 O O . PHE A 1 67 ? -11.912 4.800 19.118 1.00 96.56 67 PHE A O 1
ATOM 564 N N . HIS A 1 68 ? -10.016 5.199 17.989 1.00 95.62 68 HIS A N 1
ATOM 565 C CA . HIS A 1 68 ? -10.667 5.501 16.720 1.00 95.62 68 HIS A CA 1
ATOM 566 C C . HIS A 1 68 ? -10.317 4.393 15.725 1.00 95.62 68 HIS A C 1
ATOM 568 O O . HIS A 1 68 ? -9.154 4.251 15.346 1.00 95.62 68 HIS A O 1
ATOM 574 N N . LEU A 1 69 ? -11.300 3.565 15.367 1.00 94.62 69 LEU A N 1
ATOM 575 C CA . LEU A 1 69 ? -11.116 2.435 14.460 1.00 94.62 69 LEU A CA 1
ATOM 576 C C . LEU A 1 69 ? -11.524 2.850 13.044 1.00 94.62 69 LEU A C 1
ATOM 578 O O . LEU A 1 69 ? -12.652 3.294 12.836 1.00 94.62 69 LEU A O 1
ATOM 582 N N . ILE A 1 70 ? -10.621 2.675 12.079 1.00 93.19 70 ILE A N 1
ATOM 583 C CA . ILE A 1 70 ? -10.867 2.921 10.653 1.00 93.19 70 ILE A CA 1
ATOM 584 C C . ILE A 1 70 ? -10.614 1.615 9.903 1.00 93.19 70 ILE A C 1
ATOM 586 O O . ILE A 1 70 ? -9.507 1.080 9.956 1.00 93.19 70 ILE A O 1
ATOM 590 N N . ILE A 1 71 ? -11.626 1.109 9.197 1.00 92.50 71 ILE A N 1
ATOM 591 C CA . ILE A 1 71 ? -11.513 -0.113 8.393 1.00 92.50 71 ILE A CA 1
ATOM 592 C C . ILE A 1 71 ? -11.135 0.244 6.953 1.00 92.50 71 ILE A C 1
ATOM 594 O O . ILE A 1 71 ? -11.919 0.840 6.211 1.00 92.50 71 ILE A O 1
ATOM 598 N N . GLN A 1 72 ? -9.921 -0.134 6.557 1.00 92.50 72 GLN A N 1
ATOM 599 C CA . GLN A 1 72 ? -9.400 0.035 5.199 1.00 92.50 72 GLN A CA 1
ATOM 600 C C . GLN A 1 72 ? -9.513 -1.279 4.421 1.00 92.50 72 GLN A C 1
ATOM 602 O O . GLN A 1 72 ? -9.310 -2.357 4.977 1.00 92.50 72 GLN A O 1
ATOM 607 N N . ASP A 1 73 ? -9.825 -1.181 3.134 1.00 91.25 73 ASP A N 1
ATOM 608 C CA . ASP A 1 73 ? -9.804 -2.313 2.215 1.00 91.25 73 ASP A CA 1
ATOM 609 C C . ASP A 1 73 ? -8.354 -2.664 1.877 1.00 91.25 73 ASP A C 1
ATOM 611 O O . ASP A 1 73 ? -7.482 -1.792 1.817 1.00 91.25 73 ASP A O 1
ATOM 615 N N . HIS A 1 74 ? -8.097 -3.941 1.605 1.00 93.06 74 HIS A N 1
ATOM 616 C CA . HIS A 1 74 ? -6.797 -4.385 1.112 1.00 93.06 74 HIS A CA 1
ATOM 617 C C . HIS A 1 74 ? -6.384 -3.605 -0.140 1.00 93.06 74 HIS A C 1
ATOM 619 O O . HIS A 1 74 ? -7.187 -3.425 -1.060 1.00 93.06 74 HIS A O 1
ATOM 625 N N . VAL A 1 75 ? -5.118 -3.194 -0.224 1.00 95.56 75 VAL A N 1
ATOM 626 C CA . VAL A 1 75 ? -4.617 -2.474 -1.394 1.00 95.56 75 VAL A CA 1
ATOM 627 C C . VAL A 1 75 ? -4.741 -3.332 -2.651 1.00 95.56 75 VAL A C 1
ATOM 629 O O . VAL A 1 75 ? -4.477 -4.538 -2.642 1.00 95.56 75 VAL A O 1
ATOM 632 N N . SER A 1 76 ? -5.128 -2.736 -3.770 1.00 96.06 76 SER A N 1
ATOM 633 C CA . SER A 1 76 ? -5.108 -3.411 -5.066 1.00 96.06 76 SER A CA 1
ATOM 634 C C . SER A 1 76 ? -3.669 -3.719 -5.493 1.00 96.06 76 SER A C 1
ATOM 636 O O . SER A 1 76 ? -2.721 -3.019 -5.135 1.00 96.06 76 SER A O 1
ATOM 638 N N . LYS A 1 77 ? -3.479 -4.777 -6.290 1.00 96.25 77 LYS A N 1
ATOM 639 C CA . LYS A 1 77 ? -2.158 -5.094 -6.853 1.00 96.25 77 LYS A CA 1
ATOM 640 C C . LYS A 1 77 ? -1.775 -4.009 -7.880 1.00 96.25 77 LYS A C 1
ATOM 642 O O . LYS A 1 77 ? -2.538 -3.821 -8.830 1.00 96.25 77 LYS A O 1
ATOM 647 N N . PRO A 1 78 ? -0.630 -3.312 -7.737 1.00 97.50 78 PRO A N 1
ATOM 648 C CA . PRO A 1 78 ? -0.198 -2.325 -8.723 1.00 97.50 78 PRO A CA 1
ATOM 649 C C . PRO A 1 78 ? 0.136 -2.964 -10.073 1.00 97.50 78 PRO A C 1
ATOM 651 O O . PRO A 1 78 ? 0.497 -4.139 -10.160 1.00 97.50 78 PRO A O 1
ATOM 654 N N . LYS A 1 79 ? 0.077 -2.158 -11.132 1.00 97.75 79 LYS A N 1
ATOM 655 C CA . LYS A 1 79 ? 0.506 -2.517 -12.484 1.00 97.75 79 LYS A CA 1
ATOM 656 C C . LYS A 1 79 ? 1.680 -1.636 -12.896 1.00 97.75 79 LYS A C 1
ATOM 658 O O . LYS A 1 79 ? 1.562 -0.413 -12.889 1.00 97.75 79 LYS A O 1
ATOM 663 N N . ILE A 1 80 ? 2.783 -2.264 -13.301 1.00 97.75 80 ILE A N 1
ATOM 664 C CA . ILE A 1 80 ? 3.891 -1.588 -13.983 1.00 97.75 80 ILE A CA 1
ATOM 665 C C . ILE A 1 80 ? 3.677 -1.730 -15.493 1.00 97.75 80 ILE A C 1
ATOM 667 O O . ILE A 1 80 ? 3.432 -2.828 -15.991 1.00 97.75 80 ILE A O 1
ATOM 671 N N . THR A 1 81 ? 3.774 -0.626 -16.226 1.00 97.12 81 THR A N 1
ATOM 672 C CA . THR A 1 81 ? 3.869 -0.603 -17.691 1.00 97.12 81 THR A CA 1
ATOM 673 C C . THR A 1 81 ? 5.060 0.251 -18.107 1.00 97.12 81 THR A C 1
ATOM 675 O O . THR A 1 81 ? 5.522 1.110 -17.355 1.00 97.12 81 THR A O 1
ATOM 678 N N . TRP A 1 82 ? 5.601 0.003 -19.297 1.00 94.56 82 TRP A N 1
ATOM 679 C CA . TRP A 1 82 ? 6.740 0.762 -19.798 1.00 94.56 82 TRP A CA 1
ATOM 680 C C . TRP A 1 82 ? 6.685 0.940 -21.309 1.00 94.56 82 TRP A C 1
ATOM 682 O O . TRP A 1 82 ? 6.119 0.115 -22.024 1.00 94.56 82 TRP A O 1
ATOM 692 N N . THR A 1 83 ? 7.309 2.011 -21.792 1.00 92.62 83 THR A N 1
ATOM 693 C CA . THR A 1 83 ? 7.588 2.212 -23.214 1.00 92.62 83 THR A CA 1
ATOM 694 C C . THR A 1 83 ? 9.064 2.532 -23.418 1.00 92.62 83 THR A C 1
ATOM 696 O O . THR A 1 83 ? 9.655 3.349 -22.705 1.00 92.62 83 THR A O 1
ATOM 699 N N . CYS A 1 84 ? 9.663 1.856 -24.397 1.00 89.38 84 CYS A N 1
ATOM 700 C CA . CYS A 1 84 ? 11.037 2.070 -24.831 1.00 89.38 84 CYS A CA 1
ATOM 701 C C . CYS A 1 84 ? 11.045 2.987 -26.061 1.00 89.38 84 CYS A C 1
ATOM 703 O O . CYS A 1 84 ? 10.356 2.709 -27.039 1.00 89.38 84 CYS A O 1
ATOM 705 N N . SER A 1 85 ? 11.873 4.028 -26.033 1.00 83.56 85 SER A N 1
ATOM 706 C CA . SER A 1 85 ? 12.197 4.886 -27.180 1.00 83.56 85 SER A CA 1
ATOM 707 C C . SER A 1 85 ? 13.717 5.069 -27.250 1.00 83.56 85 SER A C 1
ATOM 709 O O . SER A 1 85 ? 14.387 4.900 -26.235 1.00 83.56 85 SER A O 1
ATOM 711 N N . LYS A 1 86 ? 14.270 5.436 -28.422 1.00 76.69 86 LYS A N 1
ATOM 712 C CA . LYS A 1 86 ? 15.715 5.354 -28.770 1.00 76.69 86 LYS A CA 1
ATOM 713 C C . LYS A 1 86 ? 16.724 5.511 -27.614 1.00 76.69 86 LYS A C 1
ATOM 715 O O . LYS A 1 86 ? 17.627 4.694 -27.501 1.00 76.69 86 LYS A O 1
ATOM 720 N N . LYS A 1 87 ? 16.600 6.556 -26.785 1.00 77.00 87 LYS A N 1
ATOM 721 C CA . LYS A 1 87 ? 17.476 6.812 -25.618 1.00 77.00 87 LYS A CA 1
ATOM 722 C C . LYS A 1 87 ? 16.715 7.044 -24.307 1.00 77.00 87 LYS A C 1
ATOM 724 O O . LYS A 1 87 ? 17.287 7.551 -23.344 1.00 77.00 87 LYS A O 1
ATOM 729 N N . THR A 1 88 ? 15.417 6.751 -24.269 1.00 87.06 88 THR A N 1
ATOM 730 C CA . THR A 1 88 ? 14.526 7.151 -23.172 1.00 87.06 88 THR A CA 1
ATOM 731 C C . THR A 1 88 ? 13.520 6.060 -22.852 1.00 87.06 88 THR A C 1
ATOM 733 O O . THR A 1 88 ? 12.845 5.566 -23.755 1.00 87.06 88 THR A O 1
ATOM 736 N N . VAL A 1 89 ? 13.350 5.755 -21.571 1.00 90.00 89 VAL A N 1
ATOM 737 C CA . VAL A 1 89 ? 12.335 4.806 -21.106 1.00 90.00 89 VAL A CA 1
ATOM 738 C C . VAL A 1 89 ? 11.387 5.513 -20.164 1.00 90.00 89 VAL A C 1
ATOM 740 O O . VAL A 1 89 ? 11.820 6.163 -19.210 1.00 90.00 89 VAL A O 1
ATOM 743 N N . LYS A 1 90 ? 10.093 5.384 -20.452 1.00 93.25 90 LYS A N 1
ATOM 744 C CA . LYS A 1 90 ? 9.019 5.828 -19.572 1.00 93.25 90 LYS A CA 1
ATOM 745 C C . LYS A 1 90 ? 8.479 4.608 -18.843 1.00 93.25 90 LYS A C 1
ATOM 747 O O . LYS A 1 90 ? 7.947 3.703 -19.478 1.00 93.25 90 LYS A O 1
ATOM 752 N N . VAL A 1 91 ? 8.618 4.595 -17.525 1.00 95.25 91 VAL A N 1
ATOM 753 C CA . VAL A 1 91 ? 8.024 3.607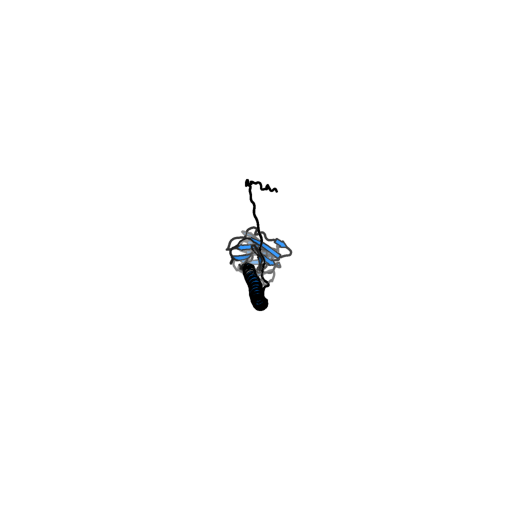 -16.624 1.00 95.25 91 VAL A CA 1
ATOM 754 C C . VAL A 1 91 ? 6.825 4.256 -15.952 1.00 95.25 91 VAL A C 1
ATOM 756 O O . VAL A 1 91 ? 6.898 5.385 -15.468 1.00 95.25 91 VAL A O 1
ATOM 759 N N . ILE A 1 92 ? 5.707 3.549 -15.935 1.00 96.50 92 ILE A N 1
ATOM 760 C CA . ILE A 1 92 ? 4.481 3.960 -15.268 1.00 96.50 92 ILE A CA 1
ATOM 761 C C . ILE A 1 92 ? 4.168 2.883 -14.241 1.00 96.50 92 ILE A C 1
ATOM 763 O O . ILE A 1 92 ? 4.108 1.705 -14.588 1.00 96.50 92 ILE A O 1
ATOM 767 N N . CYS A 1 93 ? 3.934 3.282 -12.996 1.00 97.62 93 CYS A N 1
ATOM 768 C CA . CYS A 1 93 ? 3.189 2.442 -12.074 1.00 97.62 93 CYS A CA 1
ATOM 769 C C . CYS A 1 93 ? 1.833 3.067 -11.778 1.00 97.62 93 CYS A C 1
ATOM 771 O O . CYS A 1 93 ? 1.743 4.266 -11.515 1.00 97.62 93 CYS A O 1
ATOM 773 N N . GLU A 1 94 ? 0.789 2.249 -11.795 1.00 97.00 94 GLU A N 1
ATOM 774 C CA . GLU A 1 94 ? -0.564 2.661 -11.452 1.00 97.00 94 GLU A CA 1
ATOM 775 C C . GLU A 1 94 ? -1.316 1.602 -10.644 1.00 97.00 94 GLU A C 1
ATOM 777 O O . GLU A 1 94 ? -1.087 0.400 -10.785 1.00 97.00 94 GLU A O 1
ATOM 782 N N . VAL A 1 95 ? -2.238 2.062 -9.802 1.00 97.06 95 VAL A N 1
ATOM 783 C CA . VAL A 1 95 ? -3.159 1.226 -9.030 1.00 97.06 95 VAL A CA 1
ATOM 784 C C . VAL A 1 95 ? -4.500 1.946 -8.887 1.00 97.06 95 VAL A C 1
ATOM 786 O O . VAL A 1 95 ? -4.538 3.163 -8.706 1.00 97.06 95 VAL A O 1
ATOM 789 N N . ASN A 1 96 ? -5.601 1.199 -8.958 1.00 94.81 96 ASN A N 1
ATOM 790 C CA . ASN A 1 96 ? -6.915 1.711 -8.582 1.00 94.81 96 ASN A CA 1
ATOM 791 C C . ASN A 1 96 ? -7.110 1.444 -7.083 1.00 94.81 96 ASN A C 1
ATOM 793 O O . ASN A 1 96 ? -7.148 0.285 -6.670 1.00 94.81 96 ASN A O 1
ATOM 797 N N . GLN A 1 97 ? -7.207 2.505 -6.286 1.00 91.69 97 GLN A N 1
ATOM 798 C CA . GLN A 1 97 ? -7.443 2.451 -4.849 1.00 91.69 97 GLN A CA 1
ATOM 799 C C . GLN A 1 97 ? -8.414 3.567 -4.444 1.00 91.69 97 GLN A C 1
ATOM 801 O O . GLN A 1 97 ? -8.163 4.746 -4.691 1.00 91.69 97 GLN A O 1
ATOM 806 N N . THR A 1 98 ? -9.519 3.175 -3.816 1.00 82.50 98 THR A N 1
ATOM 807 C CA . THR A 1 98 ? -10.526 4.068 -3.225 1.00 82.50 98 THR A CA 1
ATOM 808 C C . THR A 1 98 ? -10.041 4.653 -1.901 1.00 82.50 98 THR A C 1
ATOM 810 O O . THR A 1 98 ? -10.077 5.866 -1.706 1.00 82.50 98 THR A O 1
ATOM 813 N N . ASP A 1 99 ? -9.551 3.787 -1.015 1.00 85.94 99 ASP A N 1
ATOM 814 C CA . ASP A 1 99 ? -9.013 4.174 0.287 1.00 85.94 99 ASP A CA 1
ATOM 815 C C . ASP A 1 99 ? -7.648 4.870 0.178 1.00 85.94 99 ASP A C 1
ATOM 817 O O . ASP A 1 99 ? -6.887 4.705 -0.779 1.00 85.94 99 ASP A O 1
ATOM 821 N N . LYS A 1 100 ? -7.303 5.648 1.207 1.00 88.31 100 LYS A N 1
ATOM 822 C CA . LYS A 1 100 ? -6.029 6.366 1.280 1.00 88.31 100 LYS A CA 1
ATOM 823 C C . LYS A 1 100 ? -4.851 5.382 1.348 1.00 88.31 100 LYS A C 1
ATOM 825 O O . LYS A 1 100 ? -4.633 4.743 2.370 1.00 88.31 100 LYS A O 1
ATOM 830 N N . ALA A 1 101 ? -4.054 5.332 0.284 1.00 93.69 101 ALA A N 1
ATOM 831 C CA . ALA A 1 101 ? -2.817 4.557 0.202 1.00 93.69 101 ALA A CA 1
ATOM 832 C C . ALA A 1 101 ? -1.648 5.426 -0.291 1.00 93.69 101 ALA A C 1
ATOM 834 O O . ALA A 1 101 ? -1.847 6.409 -1.010 1.00 93.69 101 ALA A O 1
ATOM 835 N N . SER A 1 102 ? -0.419 5.050 0.067 1.00 94.00 102 SER A N 1
ATOM 836 C CA . SER A 1 102 ? 0.788 5.521 -0.609 1.00 94.00 102 SER A CA 1
ATOM 837 C C . SER A 1 102 ? 1.154 4.584 -1.760 1.00 94.00 102 SER A C 1
ATOM 839 O O . SER A 1 102 ? 0.851 3.389 -1.745 1.00 94.00 102 SER A O 1
ATOM 841 N N . ILE A 1 103 ? 1.816 5.141 -2.771 1.00 96.44 103 ILE A N 1
ATOM 842 C CA . ILE A 1 103 ? 2.422 4.403 -3.877 1.00 96.44 103 ILE A CA 1
ATOM 843 C C . ILE A 1 103 ? 3.856 4.911 -4.048 1.00 96.44 103 ILE A C 1
ATOM 845 O O . ILE A 1 103 ? 4.104 6.115 -3.947 1.00 96.44 103 ILE A O 1
ATOM 849 N N . HIS A 1 104 ? 4.796 4.004 -4.294 1.00 96.81 104 HIS A N 1
ATOM 850 C CA . HIS A 1 104 ? 6.210 4.310 -4.482 1.00 96.81 104 HIS A CA 1
ATOM 851 C C . HIS A 1 104 ? 6.776 3.480 -5.631 1.00 96.81 104 HIS A C 1
ATOM 853 O O . HIS A 1 104 ? 6.616 2.260 -5.655 1.00 96.81 104 HIS A O 1
ATOM 859 N N . LEU A 1 105 ? 7.473 4.132 -6.564 1.00 97.50 105 LEU A N 1
ATOM 860 C CA . LEU A 1 105 ? 8.235 3.450 -7.609 1.00 97.50 105 LEU A CA 1
ATOM 861 C C . LEU A 1 105 ? 9.720 3.419 -7.227 1.00 97.50 105 LEU A C 1
ATOM 863 O O . LEU A 1 105 ? 10.325 4.456 -6.949 1.00 97.50 105 LEU A O 1
ATOM 867 N N . LEU A 1 106 ? 10.316 2.234 -7.205 1.00 95.88 106 LEU A N 1
ATOM 868 C CA . LEU A 1 106 ? 11.719 2.016 -6.885 1.00 95.88 106 LEU A CA 1
ATOM 869 C C . LEU A 1 106 ? 12.441 1.418 -8.093 1.00 95.88 106 LEU A C 1
ATOM 871 O O . LEU A 1 106 ? 11.868 0.638 -8.850 1.00 95.88 106 LEU A O 1
ATOM 875 N N . GLN A 1 107 ? 13.716 1.755 -8.243 1.00 92.94 107 GLN A N 1
ATOM 876 C CA . GLN A 1 107 ? 14.650 1.128 -9.170 1.00 92.94 107 GLN A CA 1
ATOM 877 C C . GLN A 1 107 ? 15.837 0.618 -8.352 1.00 92.94 107 GLN A C 1
ATOM 879 O O . GLN A 1 107 ? 16.426 1.383 -7.588 1.00 92.94 107 GLN A O 1
ATOM 884 N N . ASN A 1 108 ? 16.181 -0.667 -8.475 1.00 86.44 108 ASN A N 1
ATOM 885 C CA . ASN A 1 108 ? 17.239 -1.309 -7.677 1.00 86.44 108 ASN A CA 1
ATOM 886 C C . ASN A 1 108 ? 17.124 -0.997 -6.159 1.00 86.44 108 ASN A C 1
ATOM 888 O O . ASN A 1 108 ? 18.083 -0.542 -5.534 1.00 86.44 108 ASN A O 1
ATOM 892 N N . ASN A 1 109 ? 15.928 -1.189 -5.583 1.00 89.00 109 ASN A N 1
ATOM 893 C CA . ASN A 1 109 ? 15.567 -0.892 -4.185 1.00 89.00 109 ASN A CA 1
ATOM 894 C C . ASN A 1 109 ? 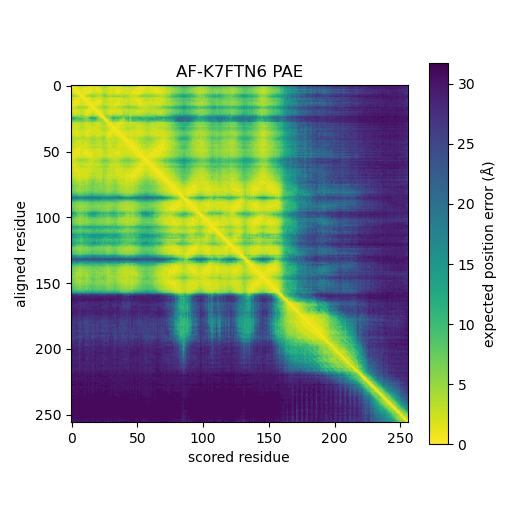15.682 0.589 -3.746 1.00 89.00 109 ASN A C 1
ATOM 896 O O . ASN A 1 109 ? 15.576 0.882 -2.556 1.00 89.00 109 ASN A O 1
ATOM 900 N N . LYS A 1 110 ? 15.884 1.546 -4.666 1.00 92.06 110 LYS A N 1
ATOM 901 C CA . LYS A 1 110 ? 15.948 2.988 -4.360 1.00 92.06 110 LYS A CA 1
ATOM 902 C C . LYS A 1 110 ? 14.788 3.740 -5.002 1.00 92.06 110 LYS A C 1
ATOM 904 O O . LYS A 1 110 ? 14.465 3.512 -6.163 1.00 92.06 110 LYS A O 1
ATOM 909 N N . ALA A 1 111 ? 14.176 4.659 -4.257 1.00 94.25 111 ALA A N 1
ATOM 910 C CA . ALA A 1 111 ? 13.112 5.523 -4.761 1.00 94.25 111 ALA A CA 1
ATOM 911 C C . ALA A 1 111 ? 13.588 6.335 -5.982 1.00 94.25 111 ALA A C 1
ATOM 913 O O . ALA A 1 111 ? 14.646 6.964 -5.936 1.00 94.25 111 ALA A O 1
ATOM 914 N N . VAL A 1 112 ? 12.803 6.341 -7.063 1.00 93.12 112 VAL A N 1
ATOM 915 C CA . VAL A 1 112 ? 13.145 7.109 -8.272 1.00 93.12 112 VAL A CA 1
ATOM 916 C C . VAL A 1 112 ? 13.045 8.628 -8.034 1.00 93.12 112 VAL A C 1
ATOM 918 O O . VAL A 1 112 ? 12.218 9.065 -7.228 1.00 93.12 112 VAL A O 1
ATOM 921 N N . PRO A 1 113 ? 13.834 9.469 -8.731 1.00 89.25 113 PRO A N 1
ATOM 922 C CA . PRO A 1 113 ? 13.640 10.919 -8.727 1.00 89.25 113 PRO A CA 1
ATOM 923 C C . PRO A 1 113 ? 12.216 11.314 -9.137 1.00 89.25 113 PRO A C 1
ATOM 925 O O . PRO A 1 113 ? 11.662 10.766 -10.087 1.00 89.25 113 PRO A O 1
ATOM 928 N N . GLY A 1 114 ? 11.627 12.291 -8.441 1.00 84.19 114 GLY A N 1
ATOM 929 C CA . GLY A 1 114 ? 10.280 12.778 -8.764 1.00 84.19 114 GLY A CA 1
ATOM 930 C C . GLY A 1 114 ? 9.144 11.818 -8.389 1.00 84.19 114 GLY A C 1
ATOM 931 O O . GLY A 1 114 ? 8.097 11.867 -9.024 1.00 84.19 114 GLY A O 1
ATOM 932 N N . ASN A 1 115 ? 9.333 10.981 -7.359 1.00 89.31 115 ASN A N 1
ATOM 933 C CA . ASN A 1 115 ? 8.382 9.992 -6.812 1.00 89.31 115 ASN A CA 1
ATOM 934 C C . ASN A 1 115 ? 7.106 10.610 -6.183 1.00 89.31 115 ASN A C 1
ATOM 936 O O . ASN A 1 115 ? 6.779 10.378 -5.020 1.00 89.31 115 ASN A O 1
ATOM 940 N N . LYS A 1 116 ? 6.411 11.470 -6.930 1.00 90.00 116 LYS A N 1
ATOM 941 C CA . LYS A 1 116 ? 5.192 12.164 -6.518 1.00 90.00 116 LYS A CA 1
ATOM 942 C C . LYS A 1 116 ? 4.002 11.508 -7.223 1.00 90.00 116 LYS A C 1
ATOM 944 O O . LYS A 1 116 ? 3.939 11.578 -8.451 1.00 90.00 116 LYS A O 1
ATOM 949 N N . PRO A 1 117 ? 3.072 10.874 -6.494 1.00 91.31 117 PRO A N 1
ATOM 950 C CA . PRO A 1 117 ? 1.901 10.286 -7.118 1.00 91.31 117 PRO A CA 1
ATOM 951 C C . PRO A 1 117 ? 0.923 11.358 -7.593 1.00 91.31 117 PRO A C 1
ATOM 953 O O . PRO A 1 117 ? 0.550 12.256 -6.840 1.00 91.31 117 PRO A O 1
ATOM 956 N N . ALA A 1 118 ? 0.455 11.214 -8.828 1.00 92.00 118 ALA A N 1
ATOM 957 C CA . ALA A 1 118 ? -0.806 11.797 -9.250 1.00 92.00 118 ALA A CA 1
ATOM 958 C C . ALA A 1 118 ? -1.951 10.938 -8.692 1.00 92.00 118 ALA A C 1
ATOM 960 O O . ALA A 1 118 ? -1.882 9.707 -8.735 1.00 92.00 118 ALA A O 1
ATOM 961 N N . SER A 1 119 ? -3.001 11.587 -8.189 1.00 91.50 119 SER A N 1
ATOM 962 C CA . SER A 1 119 ? -4.240 10.939 -7.757 1.00 91.50 119 SER A CA 1
ATOM 963 C C . SER A 1 119 ? -5.417 11.584 -8.477 1.00 91.50 119 SER A C 1
ATOM 965 O O . SER A 1 119 ? -5.582 12.801 -8.410 1.00 91.50 119 SER A O 1
ATOM 967 N N . ALA A 1 120 ? -6.215 10.783 -9.179 1.00 88.44 120 ALA A N 1
ATOM 968 C CA . ALA A 1 120 ? -7.448 11.224 -9.824 1.00 88.44 120 ALA A CA 1
ATOM 969 C C . ALA A 1 120 ? -8.447 10.063 -9.869 1.00 88.44 120 ALA A C 1
ATOM 971 O O . ALA A 1 120 ? -8.075 8.954 -10.243 1.00 88.44 120 ALA A O 1
ATOM 972 N N . ASN A 1 121 ? -9.709 10.310 -9.504 1.00 87.62 121 ASN A N 1
ATOM 973 C CA . ASN A 1 121 ? -10.818 9.346 -9.597 1.00 87.62 121 ASN A CA 1
ATOM 974 C C . ASN A 1 121 ? -10.509 7.955 -8.996 1.00 87.62 121 ASN A C 1
ATOM 976 O O . ASN A 1 121 ? -10.793 6.931 -9.613 1.00 87.62 121 ASN A O 1
ATOM 980 N N . GLY A 1 122 ? -9.875 7.908 -7.817 1.00 88.00 122 GLY A N 1
ATOM 981 C CA . GLY A 1 122 ? -9.492 6.644 -7.170 1.00 88.00 122 GLY A CA 1
ATOM 982 C C . GLY A 1 122 ? -8.372 5.879 -7.888 1.00 88.00 122 GLY A C 1
ATOM 983 O O . GLY A 1 122 ? -8.218 4.677 -7.687 1.00 88.00 122 GLY A O 1
ATOM 984 N N . LYS A 1 123 ? -7.588 6.541 -8.747 1.00 93.44 123 LYS A N 1
ATOM 985 C CA . LYS A 1 123 ? -6.401 5.975 -9.393 1.00 93.44 123 LYS A CA 1
ATOM 986 C C . LYS A 1 123 ? -5.151 6.730 -8.960 1.00 93.44 123 LYS A C 1
ATOM 988 O O . LYS A 1 123 ? -5.016 7.926 -9.221 1.00 93.44 123 LYS A O 1
ATOM 993 N N . LEU A 1 124 ? -4.226 6.008 -8.332 1.00 95.50 124 LEU A N 1
ATOM 994 C CA . LEU A 1 124 ? -2.890 6.484 -7.987 1.00 95.50 124 LEU A CA 1
ATOM 995 C C . LEU A 1 124 ? -1.918 6.114 -9.108 1.00 95.50 124 LEU A C 1
ATOM 997 O O . LEU A 1 124 ? -1.942 4.987 -9.611 1.00 95.50 124 LEU A O 1
ATOM 1001 N N . LYS A 1 125 ? -1.054 7.051 -9.503 1.00 96.06 125 LYS A N 1
ATOM 1002 C CA . LYS A 1 125 ? -0.123 6.866 -10.620 1.00 96.06 125 LYS A CA 1
ATOM 1003 C C . LYS A 1 125 ? 1.194 7.606 -10.405 1.00 96.06 125 LYS A C 1
ATOM 1005 O O . LYS A 1 125 ? 1.195 8.791 -10.090 1.00 96.06 125 LYS A O 1
ATOM 1010 N N . ILE A 1 126 ? 2.310 6.929 -10.657 1.00 96.75 126 ILE A N 1
ATOM 1011 C CA . ILE A 1 126 ? 3.643 7.530 -10.779 1.00 96.75 126 ILE A CA 1
ATOM 1012 C C . ILE A 1 126 ? 4.133 7.309 -12.206 1.00 96.75 126 ILE A C 1
ATOM 1014 O O . ILE A 1 126 ? 4.106 6.186 -12.712 1.00 96.75 126 ILE A O 1
ATOM 1018 N N . GLU A 1 127 ? 4.609 8.375 -12.844 1.00 95.44 127 GLU A N 1
ATOM 1019 C CA . GLU A 1 127 ? 5.338 8.296 -14.107 1.00 95.44 127 GLU A CA 1
ATOM 1020 C C . GLU A 1 127 ? 6.797 8.688 -13.877 1.00 95.44 127 GLU A C 1
ATOM 1022 O O . GLU A 1 127 ? 7.086 9.755 -13.341 1.00 95.44 127 GLU A O 1
ATOM 1027 N N . PHE A 1 128 ? 7.719 7.841 -14.319 1.00 94.00 128 PHE A N 1
ATOM 1028 C CA . PHE A 1 128 ? 9.152 8.086 -14.261 1.00 94.00 128 PHE A CA 1
ATOM 1029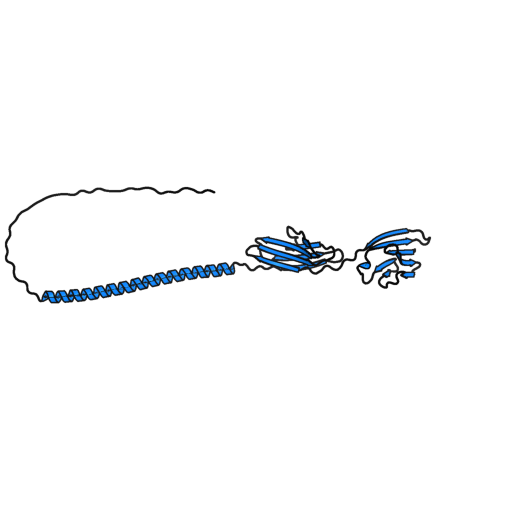 C C . PHE A 1 128 ? 9.741 7.953 -15.661 1.00 94.00 128 PHE A C 1
ATOM 1031 O O . PHE A 1 128 ? 9.593 6.922 -16.312 1.00 94.00 128 PHE A O 1
ATOM 1038 N N . THR A 1 129 ? 10.399 9.006 -16.144 1.00 91.31 129 THR A N 1
ATOM 1039 C CA . THR A 1 129 ? 11.102 8.983 -17.431 1.00 91.31 129 THR A CA 1
ATOM 1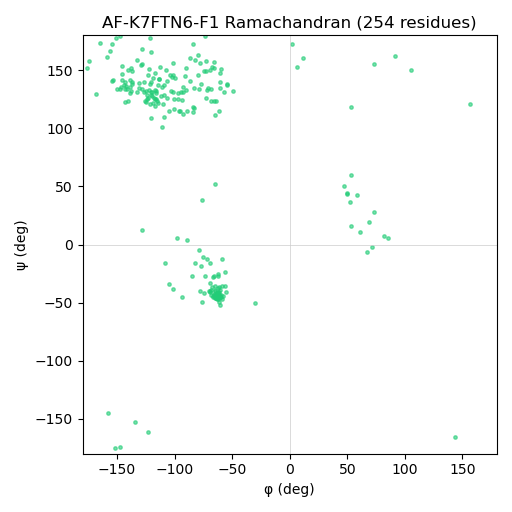040 C C . THR A 1 129 ? 12.589 9.152 -17.184 1.00 91.31 129 THR A C 1
ATOM 1042 O O . THR A 1 129 ? 13.007 10.151 -16.603 1.00 91.31 129 THR A O 1
ATOM 1045 N N . TYR A 1 130 ? 13.387 8.200 -17.658 1.00 86.06 130 TYR A N 1
ATOM 1046 C CA . TYR A 1 130 ? 14.842 8.221 -17.535 1.00 86.06 130 TYR A CA 1
ATOM 1047 C C . TYR A 1 130 ? 15.499 8.150 -18.920 1.00 86.06 130 TYR A C 1
ATOM 1049 O O . TYR A 1 130 ? 14.926 7.600 -19.866 1.00 86.06 130 TYR A O 1
ATOM 1057 N N . ARG A 1 131 ? 16.696 8.736 -19.056 1.00 83.69 131 ARG A N 1
ATOM 1058 C CA . ARG A 1 131 ? 17.470 8.786 -20.306 1.00 83.69 131 ARG A CA 1
ATOM 1059 C C . ARG A 1 131 ? 18.814 8.077 -20.148 1.00 83.69 131 ARG A C 1
ATOM 1061 O O . ARG A 1 131 ? 19.450 8.243 -19.117 1.00 83.69 131 ARG A O 1
ATOM 1068 N N . ASN A 1 132 ? 19.278 7.388 -21.191 1.00 67.62 132 ASN A N 1
ATOM 1069 C CA . ASN A 1 132 ? 20.593 6.728 -21.246 1.00 67.62 132 ASN A CA 1
ATOM 1070 C C . ASN A 1 132 ? 20.845 5.672 -20.135 1.00 67.62 132 ASN A C 1
ATOM 1072 O O . ASN A 1 132 ? 21.933 5.636 -19.565 1.00 67.62 132 ASN A O 1
ATOM 1076 N N . THR A 1 133 ? 19.873 4.809 -19.803 1.00 67.50 133 THR A N 1
ATOM 1077 C CA . THR A 1 133 ? 20.118 3.666 -18.893 1.00 67.50 133 THR A CA 1
ATOM 1078 C C . THR A 1 133 ? 20.779 2.494 -19.608 1.00 67.50 133 THR A C 1
ATOM 1080 O O . THR A 1 133 ? 20.394 2.154 -20.726 1.00 67.50 133 THR A O 1
ATOM 1083 N N . THR A 1 134 ? 21.643 1.779 -18.893 1.00 72.00 134 THR A N 1
ATOM 1084 C CA . THR A 1 134 ? 21.941 0.368 -19.170 1.00 72.00 134 THR A CA 1
ATOM 1085 C C . THR A 1 134 ? 20.716 -0.493 -18.839 1.00 72.00 134 THR A C 1
ATOM 1087 O O . THR A 1 134 ? 20.122 -0.333 -17.770 1.00 72.00 134 THR A O 1
ATOM 1090 N N . PHE A 1 135 ? 20.348 -1.414 -19.731 1.00 78.38 135 PHE A N 1
ATOM 1091 C CA . PHE A 1 135 ? 19.325 -2.443 -19.496 1.00 78.38 135 PHE A CA 1
ATOM 1092 C C . PHE A 1 135 ? 19.977 -3.839 -19.467 1.00 78.38 135 PHE A C 1
ATOM 1094 O O . PHE A 1 135 ? 21.011 -4.012 -20.111 1.00 78.38 135 PHE A O 1
ATOM 1101 N N . PRO A 1 136 ? 19.411 -4.842 -18.762 1.00 86.62 136 PRO A N 1
ATOM 1102 C CA . PRO A 1 136 ? 18.150 -4.833 -18.006 1.00 86.62 136 PRO A CA 1
ATOM 1103 C C . PRO A 1 136 ? 18.160 -3.931 -16.763 1.00 86.62 136 PRO A C 1
ATOM 1105 O O . PRO A 1 136 ? 19.196 -3.720 -16.141 1.00 86.62 136 PRO A O 1
ATOM 1108 N N . ALA A 1 137 ? 16.984 -3.435 -16.371 1.00 88.56 137 ALA A N 1
ATOM 1109 C CA . ALA A 1 137 ? 16.800 -2.640 -15.155 1.00 88.56 137 ALA A CA 1
ATOM 1110 C C . ALA A 1 137 ? 15.590 -3.140 -14.354 1.00 88.56 137 ALA A C 1
ATOM 1112 O O . ALA A 1 137 ? 14.506 -3.313 -14.912 1.00 88.56 137 ALA A O 1
ATOM 1113 N N . LYS A 1 138 ? 15.759 -3.358 -13.044 1.00 93.12 138 LYS A N 1
ATOM 1114 C CA . LYS A 1 138 ? 14.693 -3.851 -12.162 1.00 93.12 138 LYS A CA 1
ATOM 1115 C C . LYS A 1 138 ? 13.957 -2.700 -11.491 1.00 93.12 138 LYS A C 1
ATOM 1117 O O . LYS A 1 138 ? 14.566 -1.877 -10.805 1.00 93.12 138 LYS A O 1
ATOM 1122 N N . PHE A 1 139 ? 12.642 -2.688 -11.672 1.00 95.25 139 PHE A N 1
ATOM 1123 C CA . PHE A 1 139 ? 11.719 -1.764 -11.034 1.00 95.25 139 PHE A CA 1
ATOM 1124 C C . PHE A 1 139 ? 10.804 -2.513 -10.071 1.00 95.25 139 PHE A C 1
ATOM 1126 O O . PHE A 1 139 ? 10.354 -3.618 -10.361 1.00 95.25 139 PHE A O 1
ATOM 1133 N N . GLN A 1 140 ? 10.504 -1.888 -8.942 1.00 97.75 140 GLN A N 1
ATOM 1134 C CA . GLN A 1 140 ? 9.495 -2.338 -7.991 1.00 97.75 140 GLN A CA 1
ATOM 1135 C C . GLN A 1 140 ? 8.467 -1.230 -7.850 1.00 97.75 140 GLN A C 1
ATOM 1137 O O . GLN A 1 140 ? 8.830 -0.059 -7.748 1.00 97.75 140 GLN A O 1
ATOM 1142 N N . CYS A 1 141 ? 7.193 -1.582 -7.806 1.00 97.88 141 CYS A N 1
ATOM 1143 C CA . CYS A 1 141 ? 6.155 -0.656 -7.406 1.00 97.88 141 CYS A CA 1
ATOM 1144 C C . CYS A 1 141 ? 5.454 -1.181 -6.170 1.00 97.88 141 CYS A C 1
ATOM 1146 O O . CYS A 1 141 ? 4.918 -2.288 -6.173 1.00 97.88 141 CYS A O 1
ATOM 1148 N N . GLU A 1 142 ? 5.483 -0.369 -5.126 1.00 97.44 142 GLU A N 1
ATOM 1149 C CA . GLU A 1 142 ? 4.934 -0.653 -3.815 1.00 97.44 142 GLU A CA 1
ATOM 1150 C C . GLU A 1 142 ? 3.698 0.210 -3.588 1.00 97.44 142 GLU A C 1
ATOM 1152 O O . GLU A 1 142 ? 3.756 1.427 -3.750 1.00 97.44 142 GLU A O 1
ATOM 1157 N N . VAL A 1 143 ? 2.593 -0.421 -3.199 1.00 97.00 143 VAL A N 1
ATOM 1158 C CA . VAL A 1 143 ? 1.374 0.237 -2.721 1.00 97.00 143 VAL A CA 1
ATOM 1159 C C . VAL A 1 143 ? 1.158 -0.200 -1.281 1.00 97.00 143 VAL A C 1
ATOM 1161 O O . VAL A 1 143 ? 1.270 -1.390 -0.976 1.00 97.00 143 VAL A O 1
ATOM 1164 N N . LYS A 1 144 ? 0.867 0.748 -0.392 1.00 95.94 144 LYS A N 1
ATOM 1165 C CA . LYS A 1 144 ? 0.693 0.494 1.039 1.00 95.94 144 LYS A CA 1
ATOM 1166 C C . LYS A 1 144 ? -0.422 1.362 1.617 1.00 95.94 144 LYS A C 1
ATOM 1168 O O . LYS A 1 144 ? -0.490 2.551 1.318 1.00 95.94 144 LYS A O 1
ATOM 1173 N N . ASN A 1 145 ? -1.231 0.795 2.503 1.00 94.44 145 ASN A N 1
ATOM 1174 C CA . ASN A 1 145 ? -2.067 1.549 3.434 1.00 94.44 145 ASN A CA 1
ATOM 1175 C C . ASN A 1 145 ? -1.742 1.124 4.884 1.00 94.44 145 ASN A C 1
ATOM 1177 O O . ASN A 1 145 ? -0.647 0.613 5.147 1.00 94.44 145 ASN A O 1
ATOM 1181 N N . ASP A 1 146 ? -2.629 1.389 5.841 1.00 93.00 146 ASP A N 1
ATOM 1182 C CA . ASP A 1 146 ? -2.397 1.033 7.247 1.00 93.00 146 ASP A CA 1
ATOM 1183 C C . ASP A 1 146 ? -2.735 -0.441 7.549 1.00 93.00 146 ASP A C 1
ATOM 1185 O O . ASP A 1 146 ? -2.289 -0.973 8.566 1.00 93.00 146 ASP A O 1
ATOM 1189 N N . ALA A 1 147 ? -3.482 -1.112 6.662 1.00 91.62 147 ALA A N 1
ATOM 1190 C CA . ALA A 1 147 ? -3.894 -2.509 6.793 1.00 91.62 147 ALA A CA 1
ATOM 1191 C C . ALA A 1 147 ? -2.934 -3.492 6.098 1.00 91.62 147 ALA A C 1
ATOM 1193 O O . ALA A 1 147 ? -2.579 -4.518 6.680 1.00 91.62 147 ALA A O 1
ATOM 1194 N N . ASP A 1 148 ? -2.498 -3.206 4.866 1.00 95.00 148 ASP A N 1
ATOM 1195 C CA . ASP A 1 148 ? -1.588 -4.066 4.110 1.00 95.00 148 ASP A CA 1
ATOM 1196 C C . ASP A 1 148 ? -0.679 -3.323 3.109 1.00 95.00 148 ASP A C 1
ATOM 1198 O O . ASP A 1 148 ? -0.672 -2.098 2.957 1.00 95.00 148 ASP A O 1
ATOM 1202 N N . LYS A 1 149 ? 0.181 -4.110 2.456 1.00 96.50 149 LYS A N 1
ATOM 1203 C CA . LYS A 1 149 ? 1.168 -3.670 1.468 1.00 96.50 149 LYS A CA 1
ATOM 1204 C C . LYS A 1 149 ? 1.261 -4.707 0.356 1.00 96.50 149 LYS A C 1
ATOM 1206 O O . LYS A 1 149 ? 1.369 -5.901 0.633 1.00 96.50 149 LYS A O 1
ATOM 1211 N N . LYS A 1 150 ? 1.301 -4.254 -0.899 1.00 97.44 150 LYS A N 1
ATOM 1212 C CA . LYS A 1 150 ? 1.563 -5.102 -2.070 1.00 97.44 150 LYS A CA 1
ATOM 1213 C C . LYS A 1 150 ? 2.632 -4.477 -2.948 1.00 97.44 150 LYS A C 1
ATOM 1215 O O . LYS A 1 150 ? 2.580 -3.292 -3.267 1.00 97.44 150 LYS A O 1
ATOM 1220 N N . THR A 1 151 ? 3.570 -5.312 -3.375 1.00 97.50 151 THR A N 1
ATOM 1221 C CA . THR A 1 151 ? 4.662 -4.927 -4.266 1.00 97.50 151 THR A CA 1
ATOM 1222 C C . THR A 1 151 ? 4.596 -5.765 -5.540 1.00 97.50 151 THR A C 1
ATOM 1224 O O . THR A 1 151 ? 4.298 -6.958 -5.494 1.00 97.50 151 THR A O 1
ATOM 1227 N N . VAL A 1 152 ? 4.861 -5.139 -6.684 1.00 98.00 152 VAL A N 1
ATOM 1228 C CA . VAL A 1 152 ? 5.091 -5.818 -7.966 1.00 98.00 152 VAL A CA 1
ATOM 1229 C C . VAL A 1 152 ? 6.483 -5.473 -8.452 1.00 98.00 152 VAL A C 1
ATOM 1231 O O . VAL A 1 152 ? 6.845 -4.301 -8.491 1.00 98.00 152 VAL A O 1
ATOM 1234 N N . GLU A 1 153 ? 7.243 -6.490 -8.840 1.00 97.25 153 GLU A N 1
ATOM 1235 C CA . GLU A 1 153 ? 8.555 -6.331 -9.459 1.00 97.25 153 GLU A CA 1
ATOM 1236 C C . GLU A 1 153 ? 8.458 -6.553 -10.969 1.00 97.25 153 GLU A C 1
ATOM 1238 O O . GLU A 1 153 ? 7.710 -7.414 -11.433 1.00 97.25 153 GLU A O 1
ATOM 1243 N N . GLN A 1 154 ? 9.234 -5.792 -11.736 1.00 95.50 154 GLN A N 1
ATOM 1244 C CA . GLN A 1 154 ? 9.366 -5.943 -13.176 1.00 95.50 154 GLN A CA 1
ATOM 1245 C C . GLN A 1 154 ? 10.811 -5.673 -13.592 1.00 95.50 154 GLN A C 1
ATOM 1247 O O . GLN A 1 154 ? 11.342 -4.581 -13.386 1.00 95.50 154 GLN A O 1
ATOM 1252 N N . GLU A 1 155 ? 11.440 -6.648 -14.244 1.00 93.75 155 GLU A N 1
ATOM 1253 C CA . GLU A 1 155 ? 12.668 -6.397 -14.993 1.00 93.75 155 GLU A CA 1
ATOM 1254 C C . GLU A 1 155 ? 12.301 -5.854 -16.375 1.00 93.75 155 GLU A C 1
ATOM 1256 O O . GLU A 1 155 ? 11.611 -6.513 -17.155 1.00 93.75 155 GLU A O 1
ATOM 1261 N N . ILE A 1 156 ? 12.728 -4.629 -16.664 1.00 91.50 156 ILE A N 1
ATOM 1262 C CA . ILE A 1 156 ? 12.529 -3.976 -17.953 1.00 91.50 156 ILE A CA 1
ATOM 1263 C C . ILE A 1 156 ? 13.749 -4.252 -18.825 1.00 91.50 156 ILE A C 1
ATOM 1265 O O . ILE A 1 156 ? 14.892 -4.050 -18.411 1.00 91.50 156 ILE A O 1
ATOM 1269 N N . ARG A 1 157 ? 13.486 -4.679 -20.059 1.00 88.62 157 ARG A N 1
ATOM 1270 C CA . ARG A 1 157 ? 14.466 -4.820 -21.135 1.00 88.62 157 ARG A CA 1
ATOM 1271 C C . ARG A 1 157 ? 13.976 -3.991 -22.312 1.00 88.62 157 ARG A C 1
ATOM 1273 O O . ARG A 1 157 ? 12.849 -4.176 -22.764 1.00 88.62 157 ARG A O 1
ATOM 1280 N N . CYS A 1 158 ? 14.819 -3.087 -22.788 1.00 84.88 158 CYS A N 1
ATOM 1281 C CA . CYS A 1 158 ? 14.603 -2.381 -24.040 1.00 84.88 158 CYS A CA 1
ATOM 1282 C C . CYS A 1 158 ? 15.632 -2.890 -25.039 1.00 84.88 158 CYS A C 1
ATOM 1284 O O . CYS A 1 158 ? 16.829 -2.794 -24.779 1.00 84.88 158 CYS A O 1
ATOM 1286 N N . SER A 1 159 ? 15.168 -3.439 -26.160 1.00 73.81 159 SER A N 1
ATOM 1287 C CA . SER A 1 159 ? 16.047 -3.776 -27.277 1.00 73.81 159 SER A CA 1
ATOM 1288 C C . SER A 1 159 ? 16.722 -2.505 -27.781 1.00 73.81 159 SER A C 1
ATOM 1290 O O . SER A 1 159 ? 16.051 -1.486 -27.974 1.00 73.81 159 SER A O 1
ATOM 1292 N N . GLU A 1 160 ? 18.029 -2.558 -28.023 1.00 63.47 160 GLU A N 1
ATOM 1293 C CA . GLU A 1 160 ? 18.714 -1.462 -28.698 1.00 63.47 160 GLU A CA 1
ATOM 1294 C C . GLU A 1 160 ? 18.124 -1.297 -30.099 1.00 63.47 160 GLU A C 1
ATOM 1296 O O . GLU A 1 160 ? 18.260 -2.166 -30.962 1.00 63.47 160 GLU A O 1
ATOM 1301 N N . LEU A 1 161 ? 17.483 -0.153 -30.348 1.00 56.19 161 LEU A N 1
ATOM 1302 C CA . LEU A 1 161 ? 16.933 0.204 -31.657 1.00 56.19 161 LEU A CA 1
ATOM 1303 C C . LEU A 1 161 ? 18.048 0.644 -32.636 1.00 56.19 161 LEU A C 1
ATOM 1305 O O . LEU A 1 161 ? 17.879 1.606 -33.378 1.00 56.19 161 LEU A O 1
ATOM 1309 N N . GLY A 1 162 ? 19.199 -0.034 -32.578 1.00 53.09 162 GLY A N 1
ATOM 1310 C CA . GLY A 1 162 ? 20.382 0.166 -33.418 1.00 53.09 162 GLY A CA 1
ATOM 1311 C C . 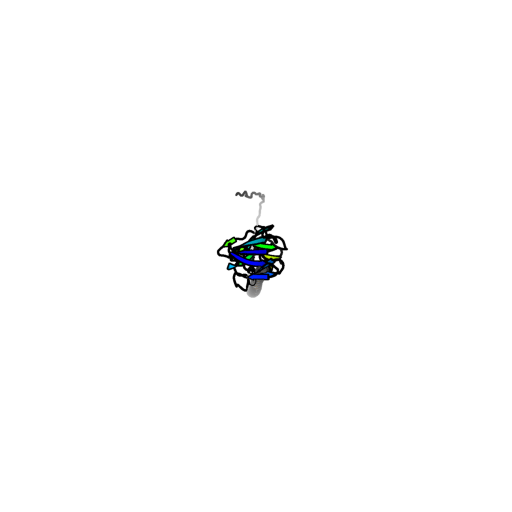GLY A 1 162 ? 20.610 -0.961 -34.431 1.00 53.09 162 GLY A C 1
ATOM 1312 O O . GLY A 1 162 ? 21.324 -0.754 -35.407 1.00 53.09 162 GLY A O 1
ATOM 1313 N N . SER A 1 163 ? 19.963 -2.124 -34.273 1.00 55.72 163 SER A N 1
ATOM 1314 C CA . SER A 1 163 ? 20.035 -3.211 -35.265 1.00 55.72 163 SER A CA 1
ATOM 1315 C C . SER A 1 163 ? 19.491 -2.784 -36.632 1.00 55.72 163 SER A C 1
ATOM 1317 O O . SER A 1 163 ? 20.069 -3.115 -37.664 1.00 55.72 163 SER A O 1
ATOM 1319 N N . LEU A 1 164 ? 18.412 -1.997 -36.636 1.00 57.84 164 LEU A N 1
ATOM 1320 C CA . LEU A 1 164 ? 17.775 -1.485 -37.848 1.00 57.84 164 LEU A CA 1
ATOM 1321 C C . LEU A 1 164 ? 18.643 -0.424 -38.544 1.00 57.84 164 LEU A C 1
ATOM 1323 O O . LEU A 1 164 ? 18.782 -0.477 -39.762 1.00 57.84 164 LEU A O 1
ATOM 1327 N N . ASP A 1 165 ? 19.297 0.462 -37.781 1.00 62.72 165 ASP A N 1
ATOM 1328 C CA . ASP A 1 165 ? 20.257 1.432 -38.328 1.00 62.72 165 ASP A CA 1
ATOM 1329 C C . ASP A 1 165 ? 21.476 0.703 -38.941 1.00 62.72 165 ASP A C 1
ATOM 1331 O O . ASP A 1 165 ? 21.867 1.020 -40.062 1.00 62.72 165 ASP A O 1
ATOM 1335 N N . ILE A 1 166 ? 22.031 -0.333 -38.291 1.00 65.75 166 ILE A N 1
ATOM 1336 C CA . ILE A 1 166 ? 23.162 -1.116 -38.836 1.00 65.75 166 ILE A CA 1
ATOM 1337 C C . ILE A 1 166 ? 22.781 -1.845 -40.137 1.00 65.75 166 ILE A C 1
ATOM 1339 O O . ILE A 1 166 ? 23.517 -1.756 -41.119 1.00 65.75 166 ILE A O 1
ATOM 1343 N N . VAL A 1 167 ? 21.635 -2.534 -40.185 1.00 71.69 167 VAL A N 1
ATOM 1344 C CA . VAL A 1 167 ? 21.188 -3.254 -41.397 1.00 71.69 167 VAL A CA 1
ATOM 1345 C C . VAL A 1 167 ? 20.891 -2.286 -42.547 1.00 71.69 167 VAL A C 1
ATOM 1347 O O . VAL A 1 167 ? 21.246 -2.572 -43.693 1.00 71.69 167 VAL A O 1
ATOM 1350 N N . LEU A 1 168 ? 20.296 -1.124 -42.260 1.00 75.50 168 LEU A N 1
ATOM 1351 C CA . LEU A 1 168 ? 20.044 -0.079 -43.255 1.00 75.50 168 LEU A CA 1
ATOM 1352 C C . LEU A 1 168 ? 21.360 0.508 -43.797 1.00 75.50 168 LEU A C 1
ATOM 1354 O O . LEU A 1 168 ? 21.526 0.617 -45.011 1.00 75.50 168 LEU A O 1
ATOM 1358 N N . ILE A 1 169 ? 22.317 0.829 -42.919 1.00 76.19 169 ILE A N 1
ATOM 1359 C CA . ILE A 1 169 ? 23.640 1.354 -43.296 1.00 76.19 169 ILE A CA 1
ATOM 1360 C C . ILE A 1 169 ? 24.406 0.340 -44.155 1.00 76.19 169 ILE A C 1
ATOM 1362 O O . ILE A 1 169 ? 24.934 0.714 -45.202 1.00 76.19 169 ILE A O 1
ATOM 1366 N N . LEU A 1 170 ? 24.427 -0.941 -43.768 1.00 79.81 170 LEU A N 1
ATOM 1367 C CA . LEU A 1 170 ? 25.073 -2.003 -44.549 1.00 79.81 170 LEU A CA 1
ATOM 1368 C C . LEU A 1 170 ? 24.418 -2.184 -45.926 1.00 79.81 170 LEU A C 1
ATOM 1370 O O . LEU A 1 170 ? 25.121 -2.384 -46.916 1.00 79.81 170 LEU A O 1
ATOM 1374 N N . SER A 1 171 ? 23.093 -2.049 -46.006 1.00 83.81 171 SER A N 1
ATOM 1375 C CA . SER A 1 171 ? 22.340 -2.145 -47.262 1.00 83.81 171 SER A CA 1
ATOM 1376 C C . SER A 1 171 ? 22.639 -0.971 -48.206 1.00 83.81 171 SER A C 1
ATOM 1378 O O . SER A 1 171 ? 22.875 -1.183 -49.395 1.00 83.81 171 SER A O 1
ATOM 1380 N N . ILE A 1 172 ? 22.697 0.263 -47.687 1.00 85.12 172 ILE A N 1
ATOM 1381 C CA . ILE A 1 172 ? 23.043 1.465 -48.468 1.00 85.12 172 ILE A CA 1
ATOM 1382 C C . ILE A 1 172 ? 24.506 1.409 -48.934 1.00 85.12 172 ILE A C 1
ATOM 1384 O O . ILE A 1 172 ? 24.786 1.652 -50.108 1.00 85.12 172 ILE A O 1
ATOM 1388 N N . ALA A 1 173 ? 25.437 1.044 -48.046 1.00 85.25 173 ALA A N 1
ATOM 1389 C CA . ALA A 1 173 ? 26.856 0.926 -48.378 1.00 85.25 173 ALA A CA 1
ATOM 1390 C C . ALA A 1 173 ? 27.114 -0.175 -49.423 1.00 85.25 173 ALA A C 1
ATOM 1392 O O . ALA A 1 173 ? 27.806 0.067 -50.413 1.00 85.25 173 ALA A O 1
ATOM 1393 N N . GLY A 1 174 ? 26.511 -1.358 -49.251 1.00 88.69 174 GLY A N 1
ATOM 1394 C CA . GLY A 1 174 ? 26.610 -2.459 -50.213 1.00 88.69 174 GLY A CA 1
ATOM 1395 C C . GLY A 1 174 ? 26.028 -2.098 -51.583 1.00 88.69 174 GLY A C 1
ATOM 1396 O O . GLY A 1 174 ? 26.671 -2.333 -52.606 1.00 88.69 174 GLY A O 1
ATOM 1397 N N . GLY A 1 175 ? 24.854 -1.456 -51.608 1.00 90.50 175 GLY A N 1
ATOM 1398 C CA . GLY A 1 175 ? 24.218 -0.988 -52.842 1.00 90.50 175 GLY A CA 1
ATOM 1399 C C . GLY A 1 175 ? 25.058 0.045 -53.600 1.00 90.50 175 GLY A C 1
ATOM 1400 O O . GLY A 1 175 ? 25.207 -0.062 -54.817 1.00 90.50 175 GLY A O 1
ATOM 1401 N N . ALA A 1 176 ? 25.667 1.002 -52.892 1.00 91.69 176 ALA A N 1
ATOM 1402 C CA . ALA A 1 176 ? 26.539 2.008 -53.498 1.00 91.69 176 ALA A CA 1
ATOM 1403 C C . ALA A 1 176 ? 27.800 1.389 -54.128 1.00 91.69 176 ALA A C 1
ATOM 1405 O O . ALA A 1 176 ? 28.145 1.720 -55.263 1.00 91.69 176 ALA A O 1
ATOM 1406 N N . VAL A 1 177 ? 28.460 0.451 -53.435 1.00 93.88 177 VAL A N 1
ATOM 1407 C CA . VAL A 1 177 ? 29.640 -0.258 -53.967 1.00 93.88 177 VAL A CA 1
ATOM 1408 C C . VAL A 1 177 ? 29.272 -1.085 -55.202 1.00 93.88 177 VAL A C 1
ATOM 1410 O O . VAL A 1 177 ? 29.960 -0.999 -56.220 1.00 93.88 177 VAL A O 1
ATOM 1413 N N . PHE A 1 178 ? 28.161 -1.827 -55.156 1.00 93.25 178 PHE A N 1
ATOM 1414 C CA . PHE A 1 178 ? 27.675 -2.597 -56.303 1.00 93.25 178 PHE A CA 1
ATOM 1415 C C . PHE A 1 178 ? 27.377 -1.702 -57.516 1.00 93.25 178 PHE A C 1
ATOM 1417 O O . PHE A 1 178 ? 27.786 -2.018 -58.632 1.00 93.25 178 PHE A O 1
ATOM 1424 N N . PHE A 1 179 ? 26.734 -0.550 -57.301 1.00 93.06 179 PHE A N 1
ATOM 1425 C CA . PHE A 1 179 ? 26.432 0.412 -58.362 1.00 93.06 179 PHE A CA 1
ATOM 1426 C C . PHE A 1 179 ? 27.698 0.999 -59.009 1.00 93.06 179 PHE A C 1
ATOM 1428 O O . PHE A 1 179 ? 27.776 1.083 -60.234 1.00 93.06 179 PHE A O 1
ATOM 1435 N N . VAL A 1 180 ? 28.723 1.338 -58.217 1.00 94.06 180 VAL A N 1
ATOM 1436 C CA . VAL A 1 180 ? 30.015 1.823 -58.740 1.00 94.06 180 VAL A CA 1
ATOM 1437 C C . VAL A 1 180 ? 30.725 0.748 -59.569 1.00 94.06 180 VAL A C 1
ATOM 1439 O O . VAL A 1 180 ? 31.212 1.051 -60.659 1.00 94.06 180 VAL A O 1
ATOM 1442 N N . ILE A 1 181 ? 30.741 -0.508 -59.108 1.00 94.50 181 ILE A N 1
ATOM 1443 C CA . ILE A 1 181 ? 31.314 -1.635 -59.865 1.00 94.50 181 ILE A CA 1
ATOM 1444 C C . ILE A 1 181 ? 30.551 -1.840 -61.180 1.00 94.50 181 ILE A C 1
ATOM 1446 O O . ILE A 1 181 ? 31.169 -1.966 -62.236 1.00 94.50 181 ILE A O 1
ATOM 1450 N N . PHE A 1 182 ? 29.217 -1.812 -61.145 1.00 94.44 182 PHE A N 1
ATOM 1451 C CA . PHE A 1 182 ? 28.377 -1.951 -62.334 1.00 94.44 182 PHE A CA 1
ATOM 1452 C C . PHE A 1 182 ? 28.635 -0.837 -63.362 1.00 94.44 182 PHE A C 1
ATOM 1454 O O . PHE A 1 182 ? 28.830 -1.128 -64.543 1.00 94.44 182 PHE A O 1
ATOM 1461 N N . LEU A 1 183 ? 28.728 0.426 -62.930 1.00 94.56 183 LEU A N 1
ATOM 1462 C CA . LEU A 1 183 ? 29.088 1.540 -63.813 1.00 94.56 183 LEU A CA 1
ATOM 1463 C C . LEU A 1 183 ? 30.504 1.398 -64.390 1.00 94.56 183 LEU A C 1
ATOM 1465 O O . LEU A 1 183 ? 30.698 1.644 -65.580 1.00 94.56 183 LEU A O 1
ATOM 1469 N N . ALA A 1 184 ? 31.484 0.971 -63.589 1.00 94.75 184 ALA A N 1
ATOM 1470 C CA . ALA A 1 184 ? 32.846 0.736 -64.065 1.00 94.75 184 ALA A CA 1
ATOM 1471 C C . ALA A 1 184 ? 32.897 -0.373 -65.133 1.00 94.75 184 ALA A C 1
ATOM 1473 O O . ALA A 1 184 ? 33.560 -0.205 -66.158 1.00 94.75 184 ALA A O 1
ATOM 1474 N N . LEU A 1 185 ? 32.143 -1.462 -64.940 1.00 94.44 185 LEU A N 1
ATOM 1475 C CA . LEU A 1 185 ? 31.996 -2.537 -65.925 1.00 94.44 185 LEU A CA 1
ATOM 1476 C C . LEU A 1 185 ? 31.291 -2.057 -67.200 1.00 94.44 185 LEU A C 1
ATOM 1478 O O . LEU A 1 185 ? 31.762 -2.362 -68.291 1.00 94.44 185 LEU A O 1
ATOM 1482 N N . LEU A 1 186 ? 30.223 -1.257 -67.101 1.00 93.56 186 LEU A N 1
ATOM 1483 C CA . LEU A 1 186 ? 29.572 -0.667 -68.278 1.00 93.56 186 LEU A CA 1
ATOM 1484 C C . LEU A 1 186 ? 30.528 0.239 -69.066 1.00 93.56 186 LEU A C 1
ATOM 1486 O O . LEU A 1 186 ? 30.619 0.114 -70.287 1.00 93.56 186 LEU A O 1
ATOM 1490 N N . ILE A 1 187 ? 31.281 1.109 -68.386 1.00 94.31 187 ILE A N 1
ATOM 1491 C CA . ILE A 1 187 ? 32.288 1.972 -69.021 1.00 94.31 187 ILE A CA 1
ATOM 1492 C C . ILE A 1 187 ? 33.381 1.122 -69.682 1.00 94.31 187 ILE A C 1
ATOM 1494 O O . ILE A 1 187 ? 33.760 1.406 -70.819 1.00 94.31 187 ILE A O 1
ATOM 1498 N N . TYR A 1 188 ? 33.861 0.065 -69.020 1.00 94.81 188 TYR A N 1
ATOM 1499 C CA . TYR A 1 188 ? 34.833 -0.867 -69.592 1.00 94.81 188 TYR A CA 1
ATOM 1500 C C . TYR A 1 188 ? 34.286 -1.568 -70.844 1.00 94.81 188 TYR A C 1
ATOM 1502 O O . TYR A 1 188 ? 34.937 -1.526 -71.884 1.00 94.81 188 TYR A O 1
ATOM 1510 N N . CYS A 1 189 ? 33.074 -2.125 -70.795 1.00 91.12 189 CYS A N 1
ATOM 1511 C CA . CYS A 1 189 ? 32.430 -2.779 -71.936 1.00 91.12 189 CYS A CA 1
ATOM 1512 C C . CYS A 1 189 ? 32.208 -1.818 -73.114 1.00 91.12 189 CYS A C 1
ATOM 1514 O O . CYS A 1 189 ? 32.455 -2.189 -74.259 1.00 91.12 189 CYS A O 1
ATOM 1516 N N . ILE A 1 190 ? 31.803 -0.567 -72.855 1.00 91.88 190 ILE A N 1
ATOM 1517 C CA . ILE A 1 190 ? 31.664 0.465 -73.896 1.00 91.88 190 ILE A CA 1
ATOM 1518 C C . ILE A 1 190 ? 33.029 0.824 -74.497 1.00 91.88 190 ILE A C 1
ATOM 1520 O O . ILE A 1 190 ? 33.136 0.966 -75.714 1.00 91.88 190 ILE A O 1
ATOM 1524 N N . ARG A 1 191 ? 34.080 0.963 -73.677 1.00 90.12 191 ARG A N 1
ATOM 1525 C CA . ARG A 1 191 ? 35.441 1.251 -74.161 1.00 90.12 191 ARG A CA 1
ATOM 1526 C C . ARG A 1 191 ? 36.014 0.092 -74.971 1.00 90.12 191 ARG A C 1
ATOM 1528 O O . ARG A 1 191 ? 36.550 0.349 -76.041 1.00 90.12 191 ARG A O 1
ATOM 1535 N N . LYS A 1 192 ? 35.852 -1.149 -74.504 1.00 89.31 192 LYS A N 1
ATOM 1536 C CA . LYS A 1 192 ? 36.274 -2.363 -75.211 1.00 89.31 192 LYS A CA 1
ATOM 1537 C C . LYS A 1 192 ? 35.568 -2.483 -76.564 1.00 89.31 192 LYS A C 1
ATOM 1539 O O . LYS A 1 192 ? 36.245 -2.512 -77.579 1.00 89.31 192 LYS A O 1
ATOM 1544 N N . LYS A 1 193 ? 34.233 -2.387 -76.591 1.00 85.69 193 LYS A N 1
ATOM 1545 C CA . LYS A 1 193 ? 33.454 -2.441 -77.839 1.00 85.69 193 LYS A CA 1
ATOM 1546 C C . LYS A 1 193 ? 33.770 -1.295 -78.810 1.00 85.69 193 LYS A C 1
ATOM 1548 O O . LYS A 1 193 ? 33.592 -1.444 -80.012 1.00 85.69 193 LYS A O 1
ATOM 1553 N N . ARG A 1 194 ? 34.213 -0.132 -78.314 1.00 81.12 194 ARG A N 1
ATOM 1554 C CA . ARG A 1 194 ? 34.726 0.946 -79.178 1.00 81.12 194 ARG A CA 1
ATOM 1555 C C . ARG A 1 194 ? 36.114 0.631 -79.729 1.00 81.12 194 ARG A C 1
ATOM 1557 O O . ARG A 1 194 ? 36.325 0.909 -80.896 1.00 81.12 194 ARG A O 1
ATOM 1564 N N . ALA A 1 195 ? 37.021 0.082 -78.920 1.00 82.25 195 ALA A N 1
ATOM 1565 C CA . ALA A 1 195 ? 38.355 -0.317 -79.368 1.00 82.25 195 ALA A CA 1
ATOM 1566 C C . ALA A 1 195 ? 38.279 -1.411 -80.443 1.00 82.25 195 ALA A C 1
ATOM 1568 O O . ALA A 1 195 ? 38.834 -1.222 -81.511 1.00 82.25 195 ALA A O 1
ATOM 1569 N N . GLU A 1 196 ? 37.472 -2.454 -80.222 1.00 81.56 196 GLU A N 1
ATOM 1570 C CA . GLU A 1 196 ? 37.244 -3.529 -81.202 1.00 81.56 196 GLU A CA 1
ATOM 1571 C C . GLU A 1 196 ? 36.766 -2.977 -82.560 1.00 81.56 196 GLU A C 1
ATOM 1573 O O . GLU A 1 196 ? 37.277 -3.385 -83.594 1.00 81.56 196 GLU A O 1
ATOM 1578 N N . ARG A 1 197 ? 35.874 -1.972 -82.574 1.00 75.88 197 ARG A N 1
ATOM 1579 C CA . ARG A 1 197 ? 35.476 -1.310 -83.832 1.00 75.88 197 ARG A CA 1
ATOM 1580 C C . ARG A 1 197 ? 36.529 -0.374 -84.426 1.00 75.88 197 ARG A C 1
ATOM 1582 O O . ARG A 1 197 ? 36.506 -0.163 -85.630 1.00 75.88 197 ARG A O 1
ATOM 1589 N N . TYR A 1 198 ? 37.411 0.217 -83.619 1.00 71.62 198 TYR A N 1
ATOM 1590 C CA . TYR A 1 198 ? 38.539 0.987 -84.153 1.00 71.62 198 TYR A CA 1
ATOM 1591 C C . TYR A 1 198 ? 39.557 0.065 -84.829 1.00 71.62 198 TYR A C 1
ATOM 1593 O O . TYR A 1 198 ? 40.041 0.415 -85.900 1.00 71.62 198 TYR A O 1
ATOM 1601 N N . ASP A 1 199 ? 39.818 -1.107 -84.245 1.00 75.00 199 ASP A N 1
ATOM 1602 C CA . ASP A 1 199 ? 40.699 -2.121 -84.826 1.00 75.00 199 ASP A CA 1
ATOM 1603 C C . ASP A 1 199 ? 40.098 -2.670 -86.142 1.00 75.00 199 ASP A C 1
ATOM 1605 O O . ASP A 1 199 ? 40.794 -2.708 -87.154 1.00 75.00 199 ASP A O 1
ATOM 1609 N N . GLU A 1 200 ? 38.789 -2.978 -86.180 1.00 72.94 200 GLU A N 1
ATOM 1610 C CA . GLU A 1 200 ? 38.065 -3.353 -87.416 1.00 72.94 200 GLU A CA 1
ATOM 1611 C C . GLU A 1 200 ? 38.130 -2.244 -88.496 1.00 72.94 200 GLU A C 1
ATOM 1613 O O . GLU A 1 200 ? 38.455 -2.519 -89.652 1.00 72.94 200 GLU A O 1
ATOM 1618 N N . GLU A 1 201 ? 37.876 -0.975 -88.137 1.00 71.44 201 GLU A N 1
ATOM 1619 C CA . GLU A 1 201 ? 37.951 0.171 -89.066 1.00 71.44 201 GLU A CA 1
ATOM 1620 C C . GLU A 1 201 ? 39.389 0.464 -89.556 1.00 71.44 201 GLU A C 1
ATOM 1622 O O . GLU A 1 201 ? 39.576 1.019 -90.647 1.00 71.44 201 GLU A O 1
ATOM 1627 N N . GLU A 1 202 ? 40.420 0.134 -88.771 1.00 71.31 202 GLU A N 1
ATOM 1628 C CA . GLU A 1 202 ? 41.827 0.254 -89.172 1.00 71.31 202 GLU A CA 1
ATOM 1629 C C . GLU A 1 202 ? 42.249 -0.904 -90.089 1.00 71.31 202 GLU A C 1
ATOM 1631 O O . GLU A 1 202 ? 42.902 -0.663 -91.111 1.00 71.31 202 GLU A O 1
ATOM 1636 N N . GLU A 1 203 ? 41.801 -2.132 -89.809 1.00 71.81 203 GLU A N 1
ATOM 1637 C CA . GLU A 1 203 ? 42.038 -3.303 -90.657 1.00 71.81 203 GLU A CA 1
ATOM 1638 C C . GLU A 1 203 ? 41.364 -3.144 -92.035 1.00 71.81 203 GLU A C 1
ATOM 1640 O O . GLU A 1 203 ? 42.039 -3.288 -93.061 1.00 71.81 203 GLU A O 1
ATOM 1645 N N . GLU A 1 204 ? 40.096 -2.710 -92.100 1.00 73.44 204 GLU A N 1
ATOM 1646 C CA . GLU A 1 204 ? 39.418 -2.380 -93.368 1.00 73.44 204 GLU A CA 1
ATOM 1647 C C . GLU A 1 204 ? 40.157 -1.289 -94.160 1.00 73.44 204 GLU A C 1
ATOM 1649 O O . GLU A 1 204 ? 40.380 -1.419 -95.371 1.00 73.44 204 GLU A O 1
ATOM 1654 N N . ARG A 1 205 ? 40.607 -0.224 -93.481 1.00 71.94 205 ARG A N 1
ATOM 1655 C CA . ARG A 1 205 ? 41.371 0.861 -94.115 1.00 71.94 205 ARG A CA 1
ATOM 1656 C C . ARG A 1 205 ? 42.727 0.379 -94.632 1.00 71.94 205 ARG A C 1
ATOM 1658 O O . ARG A 1 205 ? 43.175 0.843 -95.683 1.00 71.94 205 ARG A O 1
ATOM 1665 N N . SER A 1 206 ? 43.375 -0.553 -93.933 1.00 71.56 206 SER A N 1
ATOM 1666 C CA . SER A 1 206 ? 44.632 -1.164 -94.373 1.00 71.56 206 SER A CA 1
ATOM 1667 C C . SER A 1 206 ? 44.437 -1.986 -95.656 1.00 71.56 206 SER A C 1
ATOM 1669 O O . SER A 1 206 ? 45.168 -1.778 -96.628 1.00 71.56 206 SER A O 1
ATOM 1671 N N . MET A 1 207 ? 43.376 -2.802 -95.725 1.00 70.50 207 MET A N 1
ATOM 1672 C CA . MET A 1 207 ? 43.017 -3.580 -96.916 1.00 70.50 207 MET A CA 1
ATOM 1673 C C . MET A 1 207 ? 42.681 -2.677 -98.112 1.00 70.50 207 MET A C 1
ATOM 1675 O O . MET A 1 207 ? 43.116 -2.942 -99.237 1.00 70.50 207 MET A O 1
ATOM 1679 N N . GLN A 1 208 ? 41.954 -1.578 -97.888 1.00 73.56 208 GLN A N 1
ATOM 1680 C CA . GLN A 1 208 ? 41.620 -0.627 -98.952 1.00 73.56 208 GLN A CA 1
ATOM 1681 C C . GLN A 1 208 ? 42.854 0.135 -99.469 1.00 73.56 208 GLN A C 1
ATOM 1683 O O . GLN A 1 208 ? 42.998 0.311 -100.681 1.00 73.56 208 GLN A O 1
ATOM 1688 N N . ASN A 1 209 ? 43.778 0.528 -98.586 1.00 67.19 209 ASN A N 1
ATOM 1689 C CA . ASN A 1 209 ? 45.046 1.153 -98.978 1.00 67.19 209 ASN A CA 1
ATOM 1690 C C . ASN A 1 209 ? 45.948 0.194 -99.770 1.00 67.19 209 ASN A C 1
ATOM 1692 O O . ASN A 1 209 ? 46.545 0.605 -100.766 1.00 67.19 209 ASN A O 1
ATOM 1696 N N . GLN A 1 210 ? 46.020 -1.084 -99.382 1.00 69.31 210 GLN A N 1
ATOM 1697 C CA . GLN A 1 210 ? 46.775 -2.091 -100.132 1.00 69.31 210 GLN A CA 1
ATOM 1698 C C . GLN A 1 210 ? 46.197 -2.280 -101.543 1.00 69.31 210 GLN A C 1
ATOM 1700 O O . GLN A 1 210 ? 46.940 -2.229 -102.523 1.00 69.31 210 GLN A O 1
ATOM 1705 N N . LYS A 1 211 ? 44.866 -2.365 -101.662 1.00 67.00 211 LYS A N 1
ATOM 1706 C CA . LYS A 1 211 ? 44.166 -2.465 -102.952 1.00 67.00 211 LYS A CA 1
ATOM 1707 C C . LYS A 1 211 ? 44.394 -1.246 -103.858 1.00 67.00 211 LYS A C 1
ATOM 1709 O O . LYS A 1 211 ? 44.535 -1.409 -105.066 1.00 67.00 211 LYS A O 1
ATOM 1714 N N . MET A 1 212 ? 44.478 -0.038 -103.290 1.00 59.69 212 MET A N 1
ATOM 1715 C CA . MET A 1 212 ? 44.830 1.178 -104.040 1.00 59.69 212 MET A CA 1
ATOM 1716 C C . MET A 1 212 ? 46.300 1.185 -104.493 1.00 59.69 212 MET A C 1
ATOM 1718 O O . MET A 1 212 ? 46.610 1.708 -105.561 1.00 59.69 212 MET A O 1
ATOM 1722 N N . SER A 1 213 ? 47.204 0.594 -103.707 1.00 60.41 213 SER A N 1
ATOM 1723 C CA . SER A 1 213 ? 48.631 0.484 -104.040 1.00 60.41 213 SER A CA 1
ATOM 1724 C C . SER A 1 213 ? 48.883 -0.476 -105.213 1.00 60.41 213 SER A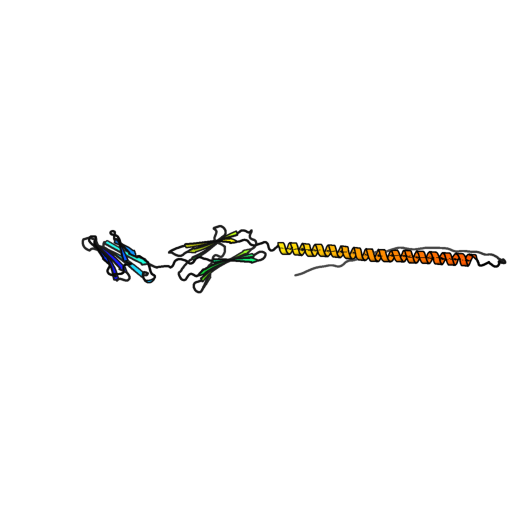 C 1
ATOM 1726 O O . SER A 1 213 ? 49.661 -0.154 -106.111 1.00 60.41 213 SER A O 1
ATOM 1728 N N . ASP A 1 214 ? 48.178 -1.613 -105.259 1.00 62.09 214 ASP A N 1
ATOM 1729 C CA . ASP A 1 214 ? 48.264 -2.563 -106.379 1.00 62.09 214 ASP A CA 1
ATOM 1730 C C . ASP A 1 214 ? 47.675 -1.993 -107.687 1.00 62.09 214 ASP A C 1
ATOM 1732 O O . ASP A 1 214 ? 48.258 -2.192 -108.752 1.00 62.09 214 ASP A O 1
ATOM 1736 N N . GLU A 1 215 ? 46.591 -1.207 -107.616 1.00 57.97 215 GLU A N 1
ATOM 1737 C CA . GLU A 1 215 ? 46.074 -0.402 -108.744 1.00 57.97 215 GLU A CA 1
ATOM 1738 C C . GLU A 1 215 ? 47.118 0.610 -109.252 1.00 57.97 215 GLU A C 1
ATOM 1740 O O . GLU A 1 215 ? 47.362 0.722 -110.455 1.00 57.97 215 GLU A O 1
ATOM 1745 N N . LEU A 1 216 ? 47.790 1.327 -108.342 1.00 57.84 216 LEU A N 1
ATOM 1746 C CA . LEU A 1 216 ? 48.794 2.333 -108.707 1.00 57.84 216 LEU A CA 1
ATOM 1747 C C . LEU A 1 216 ? 50.035 1.715 -109.375 1.00 57.84 216 LEU A C 1
ATOM 1749 O O . LEU A 1 216 ? 50.689 2.363 -110.191 1.00 57.84 216 LEU A O 1
ATOM 1753 N N . LYS A 1 217 ? 50.340 0.453 -109.057 1.00 55.69 217 LYS A N 1
ATOM 1754 C CA . LYS A 1 217 ? 51.482 -0.307 -109.588 1.00 55.69 217 LYS A CA 1
ATOM 1755 C C . LYS A 1 217 ? 51.325 -0.715 -111.060 1.00 55.69 217 LYS A C 1
ATOM 1757 O O . LYS A 1 217 ? 52.309 -1.118 -111.673 1.00 55.69 217 LYS A O 1
ATOM 1762 N N . TYR A 1 218 ? 50.121 -0.591 -111.625 1.00 52.50 218 TYR A N 1
ATOM 1763 C CA . TYR A 1 218 ? 49.808 -0.902 -113.026 1.00 52.50 218 TYR A CA 1
ATOM 1764 C C . TYR A 1 218 ? 49.792 0.320 -113.963 1.00 52.50 218 TYR A C 1
ATOM 1766 O O . TYR A 1 218 ? 49.429 0.191 -115.133 1.00 52.50 218 TYR A O 1
ATOM 1774 N N . ARG A 1 219 ? 50.166 1.515 -113.480 1.00 49.88 219 ARG A N 1
ATOM 1775 C CA . ARG A 1 219 ? 50.066 2.767 -114.247 1.00 49.88 219 ARG A CA 1
ATOM 1776 C C . ARG A 1 219 ? 51.442 3.319 -114.634 1.00 49.88 219 ARG A C 1
ATOM 1778 O O . ARG A 1 219 ? 52.108 3.960 -113.826 1.00 49.88 219 ARG A O 1
ATOM 1785 N N . ASP A 1 220 ? 51.836 3.092 -115.888 1.00 42.41 220 ASP A N 1
ATOM 1786 C CA . ASP A 1 220 ? 53.107 3.567 -116.454 1.00 42.41 220 ASP A CA 1
ATOM 1787 C C . ASP A 1 220 ? 53.267 5.102 -116.443 1.00 42.41 220 ASP A C 1
ATOM 1789 O O . ASP A 1 220 ? 52.309 5.867 -116.600 1.00 42.41 220 ASP A O 1
ATOM 1793 N N . LEU A 1 221 ? 54.520 5.545 -116.293 1.00 43.12 221 LEU A N 1
ATOM 1794 C CA . LEU A 1 221 ? 54.943 6.948 -116.198 1.00 43.12 221 LEU A CA 1
ATOM 1795 C C . LEU A 1 221 ? 55.525 7.475 -117.529 1.00 43.12 221 LEU A C 1
ATOM 1797 O O . LEU A 1 221 ? 56.452 6.866 -118.065 1.00 43.12 221 LEU A O 1
ATOM 1801 N N . PRO A 1 222 ? 55.094 8.652 -118.026 1.00 45.53 222 PRO A N 1
ATOM 1802 C CA . PRO A 1 222 ? 55.790 9.369 -119.098 1.00 45.53 222 PRO A CA 1
ATOM 1803 C C . PRO A 1 222 ? 57.108 10.012 -118.623 1.00 45.53 222 PRO A C 1
ATOM 1805 O O . PRO A 1 222 ? 57.226 10.444 -117.476 1.00 45.53 222 PRO A O 1
ATOM 1808 N N . GLN A 1 223 ? 58.093 10.126 -119.521 1.00 38.78 223 GLN A N 1
ATOM 1809 C CA . GLN A 1 223 ? 59.413 10.706 -119.228 1.00 38.78 223 GLN A CA 1
ATOM 1810 C C . GLN A 1 223 ? 59.451 12.248 -119.180 1.00 38.78 223 GLN A C 1
ATOM 1812 O O . GLN A 1 223 ? 58.667 12.950 -119.815 1.00 38.78 223 GLN A O 1
ATOM 1817 N N . VAL A 1 224 ? 60.448 12.753 -118.446 1.00 43.31 224 VAL A N 1
ATOM 1818 C CA . VAL A 1 224 ? 60.782 14.172 -118.220 1.00 43.31 224 VAL A CA 1
ATOM 1819 C C . VAL A 1 224 ? 61.777 14.697 -119.270 1.00 43.31 224 VAL A C 1
ATOM 1821 O O . VAL A 1 224 ? 62.724 13.983 -119.599 1.00 43.31 224 VAL A O 1
ATOM 1824 N N . PRO A 1 225 ? 61.669 15.972 -119.695 1.00 41.06 225 PRO A N 1
ATOM 1825 C CA . PRO A 1 225 ? 62.817 16.752 -120.175 1.00 41.06 225 PRO A CA 1
ATOM 1826 C C . PRO A 1 225 ? 63.260 17.845 -119.181 1.00 41.06 225 PRO A C 1
ATOM 1828 O O . PRO A 1 225 ? 62.464 18.398 -118.424 1.00 41.06 225 PRO A O 1
ATOM 1831 N N . ALA A 1 226 ? 64.557 18.156 -119.191 1.00 36.22 226 ALA A N 1
ATOM 1832 C CA . ALA A 1 226 ? 65.216 19.063 -118.248 1.00 36.22 226 ALA A CA 1
ATOM 1833 C C . ALA A 1 226 ? 65.167 20.549 -118.659 1.00 36.22 226 ALA A C 1
ATOM 1835 O O . ALA A 1 226 ? 65.041 20.849 -119.838 1.00 36.22 226 ALA A O 1
ATOM 1836 N N . HIS A 1 227 ? 65.376 21.459 -117.694 1.00 34.22 227 HIS A N 1
ATOM 1837 C CA . HIS A 1 227 ? 66.385 22.542 -117.728 1.00 34.22 227 HIS A CA 1
ATOM 1838 C C . HIS A 1 227 ? 66.387 23.337 -116.397 1.00 34.22 227 HIS A C 1
ATOM 1840 O O . HIS A 1 227 ? 65.372 23.425 -115.713 1.00 34.22 227 HIS A O 1
ATOM 1846 N N . ALA A 1 228 ? 67.531 23.927 -116.023 1.00 38.28 228 ALA A N 1
ATOM 1847 C CA . ALA A 1 228 ? 67.706 24.817 -114.860 1.00 38.28 228 ALA A CA 1
ATOM 1848 C C . ALA A 1 228 ? 68.596 26.014 -115.255 1.00 38.28 228 ALA A C 1
ATOM 1850 O O . ALA A 1 228 ? 69.430 25.840 -116.150 1.00 38.28 228 ALA A O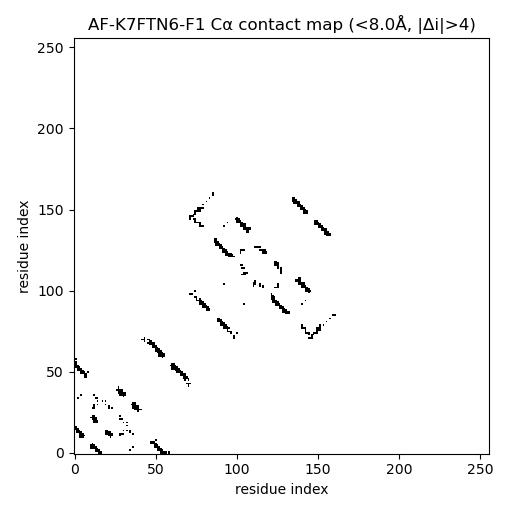 1
ATOM 1851 N N . PRO A 1 229 ? 68.457 27.208 -114.625 1.00 45.53 229 PRO A N 1
ATOM 1852 C CA . PRO A 1 229 ? 69.490 27.613 -113.645 1.00 45.53 229 PRO A CA 1
ATOM 1853 C C . PRO A 1 229 ? 69.098 28.608 -112.499 1.00 45.53 229 PRO A C 1
ATOM 1855 O O . PRO A 1 229 ? 68.462 29.628 -112.717 1.00 45.53 229 PRO A O 1
ATOM 1858 N N . GLN A 1 230 ? 69.638 28.342 -111.295 1.00 37.25 230 GLN A N 1
ATOM 1859 C CA . GLN A 1 230 ? 70.419 29.231 -110.381 1.00 37.25 230 GLN A CA 1
ATOM 1860 C C . GLN A 1 230 ? 69.933 30.646 -109.893 1.00 37.25 230 GLN A C 1
ATOM 1862 O O . GLN A 1 230 ? 69.962 31.594 -110.669 1.00 37.25 230 GLN A O 1
ATOM 1867 N N . ARG A 1 231 ? 69.741 30.845 -108.555 1.00 33.19 231 ARG A N 1
ATOM 1868 C CA . ARG A 1 231 ? 70.539 31.718 -107.603 1.00 33.19 231 ARG A CA 1
ATOM 1869 C C . ARG A 1 231 ? 69.816 32.208 -106.295 1.00 33.19 231 ARG A C 1
ATOM 1871 O O . ARG A 1 231 ? 68.826 32.913 -106.359 1.00 33.19 231 ARG A O 1
ATOM 1878 N N . GLN A 1 232 ? 70.408 31.842 -105.136 1.00 30.03 232 GLN A N 1
ATOM 1879 C CA . GLN A 1 232 ? 70.653 32.498 -103.799 1.00 30.03 232 GLN A CA 1
ATOM 1880 C C . GLN A 1 232 ? 70.156 33.944 -103.424 1.00 30.03 232 GLN A C 1
ATOM 1882 O O . GLN A 1 232 ? 69.938 34.722 -104.345 1.00 30.03 232 GLN A O 1
ATOM 1887 N N . PRO A 1 233 ? 70.265 34.441 -102.139 1.00 57.00 233 PRO A N 1
ATOM 1888 C CA . PRO A 1 233 ? 70.195 33.824 -100.770 1.00 57.00 233 PRO A CA 1
ATOM 1889 C C . PRO A 1 233 ? 69.604 34.724 -99.599 1.00 57.00 233 PRO A C 1
ATOM 1891 O O . PRO A 1 233 ? 69.304 35.893 -99.805 1.00 57.00 233 PRO A O 1
ATOM 1894 N N . ARG A 1 234 ? 69.645 34.227 -98.327 1.00 33.88 234 ARG A N 1
ATOM 1895 C CA . ARG A 1 234 ? 69.510 34.933 -96.990 1.00 33.88 234 ARG A CA 1
ATOM 1896 C C . ARG A 1 234 ? 68.086 35.429 -96.578 1.00 33.88 234 ARG A C 1
ATOM 1898 O O . ARG A 1 234 ? 67.248 35.589 -97.445 1.00 33.88 234 ARG A O 1
ATOM 1905 N N . GLN A 1 235 ? 67.700 35.627 -95.293 1.00 36.16 235 GLN A N 1
ATOM 1906 C CA . GLN A 1 235 ? 68.435 35.865 -94.019 1.00 36.16 235 GLN A CA 1
ATOM 1907 C C . GLN A 1 235 ? 67.618 35.528 -92.711 1.00 36.16 235 GLN A C 1
ATOM 1909 O O . GLN A 1 235 ? 66.403 35.440 -92.779 1.00 36.16 235 GLN A O 1
ATOM 1914 N N . GLN A 1 236 ? 68.317 35.349 -91.561 1.00 36.31 236 GLN A N 1
ATOM 1915 C CA . GLN A 1 236 ? 68.046 35.641 -90.099 1.00 36.31 236 GLN A CA 1
ATOM 1916 C C . GLN A 1 236 ? 66.629 36.047 -89.561 1.00 36.31 236 GLN A C 1
ATOM 1918 O O . GLN A 1 236 ? 65.847 36.613 -90.302 1.00 36.31 236 GLN A O 1
ATOM 1923 N N . GLN A 1 237 ? 66.226 35.952 -88.266 1.00 34.72 237 GLN A N 1
ATOM 1924 C CA . GLN A 1 237 ? 66.697 35.335 -86.987 1.00 34.72 237 GLN A CA 1
ATOM 1925 C C . GLN A 1 237 ? 65.526 35.312 -85.943 1.00 34.72 237 GLN A C 1
ATOM 1927 O O . GLN A 1 237 ? 64.477 35.896 -86.187 1.00 34.72 237 GLN A O 1
ATOM 1932 N N . ARG A 1 238 ? 65.701 34.672 -84.766 1.00 33.84 238 ARG A N 1
ATOM 1933 C CA . ARG A 1 238 ? 64.735 34.637 -83.622 1.00 33.84 238 ARG A CA 1
ATOM 1934 C C . ARG A 1 238 ? 64.798 35.931 -82.761 1.00 33.84 238 ARG A C 1
ATOM 1936 O O . ARG A 1 238 ? 65.825 36.604 -82.829 1.00 33.84 238 ARG A O 1
ATOM 1943 N N . PRO A 1 239 ? 63.794 36.255 -81.908 1.00 44.56 239 PRO A N 1
ATOM 1944 C CA . PRO A 1 239 ? 63.827 35.810 -80.495 1.00 44.56 239 PRO A CA 1
ATOM 1945 C C . PRO A 1 239 ? 62.440 35.508 -79.860 1.00 44.56 239 PRO A C 1
ATOM 1947 O O . PRO A 1 239 ? 61.405 35.639 -80.501 1.00 44.56 239 PRO A O 1
ATOM 1950 N N . ALA A 1 240 ? 62.433 35.096 -78.585 1.00 43.69 240 ALA A N 1
ATOM 1951 C CA . ALA A 1 240 ? 61.245 34.942 -77.729 1.00 43.69 240 ALA A CA 1
ATOM 1952 C C . ALA A 1 240 ? 61.526 35.494 -76.313 1.00 43.69 240 ALA A C 1
ATOM 1954 O O . ALA A 1 240 ? 62.674 35.416 -75.872 1.00 43.69 240 ALA A O 1
ATOM 1955 N N . PRO A 1 241 ? 60.509 36.017 -75.603 1.00 44.19 241 PRO A N 1
ATOM 1956 C CA . PRO A 1 241 ? 60.382 35.854 -74.138 1.00 44.19 241 PRO A CA 1
ATOM 1957 C C . PRO A 1 241 ? 58.920 35.538 -73.699 1.00 44.19 241 PRO A C 1
ATOM 1959 O O . PRO A 1 241 ? 57.990 36.014 -74.337 1.00 44.19 241 PRO A O 1
ATOM 1962 N N . GLN A 1 242 ? 58.602 34.624 -72.762 1.00 38.34 242 GLN A N 1
ATOM 1963 C CA . GLN A 1 242 ? 58.862 34.514 -71.295 1.00 38.34 242 GLN A CA 1
ATOM 1964 C C . GLN A 1 242 ? 57.730 35.130 -70.391 1.00 38.34 242 GLN A C 1
ATOM 1966 O O . GLN A 1 242 ? 56.824 35.731 -70.960 1.00 38.34 242 GLN A O 1
ATOM 1971 N N . PRO A 1 243 ? 57.600 34.825 -69.066 1.00 46.53 243 PRO A N 1
ATOM 1972 C CA . PRO A 1 243 ? 56.351 34.231 -68.526 1.00 46.53 243 PRO A CA 1
ATOM 1973 C C . PRO A 1 243 ? 55.594 34.997 -67.393 1.00 46.53 243 PRO A C 1
ATOM 1975 O O . PRO A 1 243 ? 56.062 36.024 -66.924 1.00 46.53 243 PRO A O 1
ATOM 1978 N N . HIS A 1 244 ? 54.435 34.430 -66.977 1.00 39.06 244 HIS A N 1
ATOM 1979 C CA . HIS A 1 244 ? 53.671 34.437 -65.682 1.00 39.06 244 HIS A CA 1
ATOM 1980 C C . HIS A 1 244 ? 54.121 35.341 -64.490 1.00 39.06 244 HIS A C 1
ATOM 1982 O O . HIS A 1 244 ? 55.330 35.484 -64.315 1.00 39.06 244 HIS A O 1
ATOM 1988 N N . PRO A 1 245 ? 53.234 35.810 -63.545 1.00 45.06 245 PRO A N 1
ATOM 1989 C CA . PRO A 1 245 ? 52.519 34.929 -62.573 1.00 45.06 245 PRO A CA 1
ATOM 1990 C C . PRO A 1 245 ? 51.182 35.527 -61.946 1.00 45.06 245 PRO A C 1
ATOM 1992 O O . PRO A 1 245 ? 50.443 36.109 -62.737 1.00 45.06 245 PRO A O 1
ATOM 1995 N N . PRO A 1 246 ? 50.723 35.316 -60.665 1.00 57.03 246 PRO A N 1
ATOM 1996 C CA . PRO A 1 246 ? 49.315 34.928 -60.378 1.00 57.03 246 PRO A CA 1
ATOM 1997 C C . PRO A 1 246 ? 48.619 35.712 -59.206 1.00 57.03 246 PRO A C 1
ATOM 1999 O O . PRO A 1 246 ? 49.039 36.820 -58.893 1.00 57.03 246 PRO A O 1
ATOM 2002 N N . HIS A 1 247 ? 47.623 35.085 -58.526 1.00 36.69 247 HIS A N 1
ATOM 2003 C CA . HIS A 1 247 ? 46.876 35.455 -57.277 1.00 36.69 247 HIS A CA 1
ATOM 2004 C C . HIS A 1 247 ? 45.417 35.962 -57.481 1.00 36.69 247 HIS A C 1
ATOM 2006 O O . HIS A 1 247 ? 45.113 36.517 -58.527 1.00 36.69 247 HIS A O 1
ATOM 2012 N N . GLN A 1 248 ? 44.434 35.786 -56.568 1.00 36.69 248 GLN A N 1
ATOM 2013 C CA . GLN A 1 248 ? 44.384 35.142 -55.230 1.00 36.69 248 GLN A CA 1
ATOM 2014 C C . GLN A 1 248 ? 42.956 34.640 -54.858 1.00 36.69 248 GLN A C 1
ATOM 2016 O O . GLN A 1 248 ? 41.987 34.920 -55.558 1.00 36.69 248 GLN A O 1
ATOM 2021 N N . ALA A 1 249 ? 42.826 33.913 -53.736 1.00 40.00 249 ALA A N 1
ATOM 2022 C CA . ALA A 1 249 ? 41.575 33.329 -53.214 1.00 40.00 249 ALA A CA 1
ATOM 2023 C C . ALA A 1 249 ? 40.705 34.295 -52.361 1.00 40.00 249 ALA A C 1
ATOM 2025 O O . ALA A 1 249 ? 41.146 35.386 -52.003 1.00 40.00 249 ALA A O 1
ATOM 2026 N N . LYS A 1 250 ? 39.483 33.871 -51.977 1.00 36.53 250 LYS A N 1
ATOM 2027 C CA . LYS A 1 250 ? 38.553 34.608 -51.086 1.00 36.53 250 LYS A CA 1
ATOM 2028 C C . LYS A 1 250 ? 37.859 33.715 -50.039 1.00 36.53 250 LYS A C 1
ATOM 2030 O O . LYS A 1 250 ? 37.259 32.711 -50.405 1.00 36.53 250 LYS A O 1
ATOM 2035 N N . LEU A 1 251 ? 37.866 34.153 -48.772 1.00 40.47 251 LEU A N 1
ATOM 2036 C CA . LEU A 1 251 ? 36.958 33.761 -47.667 1.00 40.47 251 LEU A CA 1
ATOM 2037 C C . LEU A 1 251 ? 37.169 34.737 -46.483 1.00 40.47 251 LEU A C 1
ATOM 2039 O O . LEU A 1 251 ? 38.328 35.044 -46.196 1.00 40.47 251 LEU A O 1
ATOM 2043 N N . PRO A 1 252 ? 36.110 35.348 -45.901 1.00 47.50 252 PRO A N 1
ATOM 2044 C CA . PRO A 1 252 ? 35.608 35.024 -44.533 1.00 47.50 252 PRO A CA 1
ATOM 2045 C C . PRO A 1 252 ? 34.071 35.302 -44.387 1.00 47.50 252 PRO A C 1
ATOM 2047 O O . PRO A 1 252 ? 33.457 35.686 -45.376 1.00 47.50 252 PRO A O 1
ATOM 2050 N N . GLN A 1 253 ? 33.328 35.209 -43.263 1.00 42.53 253 GLN A N 1
ATOM 2051 C CA . GLN A 1 253 ? 33.356 34.488 -41.961 1.00 42.53 253 GLN A CA 1
ATOM 2052 C C . GLN A 1 253 ? 31.887 34.414 -41.414 1.00 42.53 253 GLN A C 1
ATOM 2054 O O . GLN A 1 253 ? 31.036 35.137 -41.934 1.00 42.53 253 GLN A O 1
ATOM 2059 N N . PRO A 1 254 ? 31.552 33.597 -40.384 1.00 51.91 254 PRO A N 1
ATOM 2060 C CA . PRO A 1 254 ? 30.168 33.387 -39.916 1.00 51.91 254 PRO A CA 1
ATOM 2061 C C . PRO A 1 254 ? 29.751 34.157 -38.637 1.00 51.91 254 PRO A C 1
ATOM 2063 O O . PRO A 1 254 ? 30.585 34.459 -37.780 1.00 51.91 254 PRO A O 1
ATOM 2066 N N . ARG A 1 255 ? 28.432 34.379 -38.477 1.00 40.38 255 ARG A N 1
ATOM 2067 C CA . ARG A 1 255 ? 27.653 34.554 -37.218 1.00 40.38 255 ARG A CA 1
ATOM 2068 C C . ARG A 1 255 ? 26.144 34.645 -37.572 1.00 40.38 255 ARG A C 1
ATOM 2070 O O . ARG A 1 255 ? 25.874 35.074 -38.695 1.00 40.38 255 ARG A O 1
ATOM 2077 N N . PRO A 1 256 ? 25.173 34.364 -36.675 1.00 49.38 256 PRO A N 1
ATOM 2078 C CA . PRO A 1 256 ? 25.250 33.771 -35.333 1.00 49.38 256 PRO A CA 1
ATOM 2079 C C . PRO A 1 256 ? 24.799 32.305 -35.234 1.00 49.38 256 PRO A C 1
ATOM 2081 O O . PRO A 1 256 ? 24.045 31.840 -36.113 1.00 49.38 256 PRO A O 1
#

Sequence (256 aa):
DEIRWYKDNSVIMKLKNNDITNYMKKEAYNMSQNGTLQIHRLVKEDSGNYKVQVYNVEGKLKMEKNFHLIIQDHVSKPKITWTCSKKTVKVICEVNQTDKASIHLLQNNKAVPGNKPASANGKLKIEFTYRNTTFPAKFQCEVKNDADKKTVEQEIRCSELGSLDIVLILSIAGGAVFFVIFLALLIYCIRKKRAERYDEEEEERSMQNQKMSDELKYRDLPQVPAHAPQRQPRQQQRPAPQPHPPHQAKLPQPRP

Secondary structure (DSSP, 8-state):
-EEEEEETTEEEEEEETTEEEESS--TTEEE-TT--EEESS--GGG-EEEEEEEE-TTS-EEEEEEEEE--PPPPPPPEEEEEEETTEEEEEEEEE-SS--EEEEEETTEEPTT---EEETTEEEEEEEEES--SSEEEEEEEE-SS-EEEEEEEE----TTHHHHHHHHHHHHHHHHHHHHHHHHHHHHHHHHHHHHHHHHHHHHHHHHHHHHHHTT-PPPPP--------------------------------